Protein 7DBU (pdb70)

Sequence (319 aa):
ADFFRIETEIQRLDNPAGILANGKKCDFTGACDPVVTAFLDLESSPLSPWPGSVAASKWKTIFEATDDQNSPTIGRSVIRDMCGGSASNVNLRVLVNDADSLSSQQDEIGKFSCLFQLDARDVAMDSLSAQWGPSTECTTAEAQQGKIRLFARRRAFEIPSTSSCRADFFRIETEIQRLDNPAGILANGKKCDFTGACDPVVTAFLDLESPLSPWPGSVAASKWKTIFEATDQNSPTIGRSVIRDMCGGSASNVNLRVLVNDADSQDEIGKFSCLFQLDARDVAMDSLSAQWGPSTECTAEAQQGKIRLFARRRAFEIPSTSCR

Solvent-accessible surface area: 15832 Å² total; per-residue (Å²): 68,80,73,4,49,0,23,0,30,0,34,16,1,16,0,30,16,0,15,6,12,84,32,118,84,0,48,169,98,14,40,1,13,0,20,0,21,9,42,3,1,22,145,33,14,132,53,116,42,44,20,57,43,53,22,108,160,18,174,76,33,26,118,16,102,97,87,39,35,2,74,6,41,113,67,28,87,69,18,32,56,59,22,95,18,70,23,0,6,0,2,0,23,0,29,2,52,71,74,100,125,97,41,47,32,0,4,67,1,14,2,74,12,81,9,81,98,220,35,22,22,138,51,54,174,66,16,123,82,7,110,69,53,80,8,95,17,107,35,37,118,26,123,3,20,0,25,0,65,30,47,2,7,70,23,94,59,137,43,22,239,68,80,71,3,46,0,23,0,29,0,42,92,1,25,0,103,45,0,16,10,15,78,36,100,95,0,53,178,103,14,38,0,16,0,27,0,20,7,50,3,0,20,139,31,13,57,51,55,40,43,20,55,42,56,23,109,162,18,159,75,35,24,122,14,109,100,89,40,53,2,115,7,46,112,61,20,82,94,17,33,55,58,22,95,17,76,16,0,4,0,1,0,26,0,44,4,67,108,81,195,64,23,1,4,48,1,16,2,46,13,80,9,53,97,201,33,22,21,151,57,53,171,66,16,153,72,14,111,67,52,85,9,51,6,59,36,35,53,54,126,2,69,0,26,0,64,33,48,2,8,71,21,91,59,136,53,24,238

Foldseek 3Di:
DQKKKKKKWFFKKAQPQCAAQVGAHAVNPSQFWKWKWKDKAQPALPDDPPGPDDSVPTDTQDTGGRDRMDGRGTMDMAMRHGHDTFKIWIWMWIAGPPPRVPDHTRWTWTDIDTDPVVQEAQAPVPKDKDDWDWTDTPGPVPNIIITMIMGMYGDPNVVRD/DAKKKKKKWFFKKAQPQCAAQVGAHAVNPSQFWKWKWKDKAQPALPDDPPGPDDSVPTDTQDTGGRDRMDGRGTMDMAMRHGHDTFKIWIWMWIAGPVGVRTRWTWTDIGTDDPVQEAQAPVPKDKDDWDWTDTPGPPPNIIITMIMGMYGDPNVVHD

Secondary structure (DSSP, 8-state):
--EEEEEEEEEEEE-TT-B-TTSSBGGGTT---EEEEEEEESSSTTSSTT-SS-GGGPEEEEE-SS-SS-EEEEEEEEEEESS--SEEEEEEEEEESTTTTTSPPSEEEEEEEE--GGGEESSTTTPPPPPPEEPEESSSTTTSEEEEEEEEEE--GGG--/--EEEEEEEEEEEE-TT-B-TTSSBGGGTT---EEEEEEEESSSTTSSTT-SS-GGGPEEEEE-SS-SS-EEEEEEEEEEESS--SEEEEEEEEEETT----SEEEEEEEE--GGGEESSTTT--PPPPEEPEESSSTTTSEEEEEEEEEE--GGG--

B-factor: mean 19.5, std 10.66, range [8.05, 208.72]

Organism: Ramazzottius varieornatus (NCBI:txid947166)

Nearest PDB structures (foldseek):
  7dbu-assembly1_A  TM=1.006E+00  e=3.408E-34  Ramazzottius varieornatus
  7dbu-assembly2_B  TM=9.993E-01  e=8.608E-33  Ramazzottius varieornatus
  7dbt-assembly2_B  TM=9.899E-01  e=1.464E-28  Ramazzottius varieornatus
  7df2-assembly1_A  TM=9.051E-01  e=5.340E-14  Ramazzottius varieornatus
  5mwf-assembly6_F  TM=6.283E-01  e=4.023E-06  Homo sapiens

Radius of gyration: 22.24 Å; Cα contacts (8 Å, |Δi|>4): 848; chains: 2; bounding box: 49×74×45 Å

Structure (mmCIF, N/CA/C/O backbone):
data_7DBU
#
_entry.id   7DBU
#
_cell.length_a   41.293
_cell.length_b   48.537
_cell.length_c   49.034
_cell.angle_alpha   73.25
_cell.angle_beta   68.61
_cell.angle_gamma   89.95
#
_symmetry.space_group_name_H-M   'P 1'
#
loop_
_entity.id
_entity.type
_entity.pdbx_description
1 polymer AMNP/g12777
2 non-polymer 'ZINC ION'
3 water water
#
loop_
_atom_site.group_PDB
_atom_site.id
_atom_site.type_symbol
_atom_site.label_atom_id
_atom_site.label_alt_id
_atom_site.label_comp_id
_atom_site.label_asym_id
_atom_site.label_entity_id
_atom_site.label_seq_id
_atom_site.pdbx_PDB_ins_code
_atom_site.Cartn_x
_atom_site.Cartn_y
_atom_site.Cartn_z
_atom_site.occupancy
_atom_site.B_iso_or_equiv
_atom_site.auth_seq_id
_atom_site.auth_comp_id
_atom_site.auth_asym_id
_atom_site.auth_atom_id
_atom_site.pdbx_PDB_model_num
ATOM 1 N N . ALA A 1 8 ? 8.441 21.924 7.451 1.00 28.56 66 ALA A N 1
ATOM 2 C CA . ALA A 1 8 ? 9.160 21.122 8.447 1.00 26.18 66 ALA A CA 1
ATOM 3 C C . ALA A 1 8 ? 8.306 20.975 9.703 1.00 22.35 66 ALA A C 1
ATOM 4 O O . ALA A 1 8 ? 7.766 22.022 10.190 1.00 26.13 66 ALA A O 1
ATOM 6 N N . ASP A 1 9 ? 8.281 19.768 10.284 1.00 17.85 67 ASP A N 1
ATOM 7 C CA . ASP A 1 9 ? 7.490 19.520 11.521 1.00 16.70 67 ASP A CA 1
ATOM 8 C C . ASP A 1 9 ? 8.374 19.466 12.751 1.00 14.26 67 ASP A C 1
ATOM 9 O O . ASP A 1 9 ? 7.794 19.393 13.864 1.00 19.74 67 ASP A O 1
ATOM 14 N N . PHE A 1 10 ? 9.704 19.403 12.577 1.00 11.81 68 PHE A N 1
ATOM 15 C CA . PHE A 1 10 ? 10.637 19.379 13.727 1.00 13.59 68 PHE A CA 1
ATOM 16 C C . PHE A 1 10 ? 11.775 20.327 13.382 1.00 14.98 68 PHE A C 1
ATOM 17 O O . PHE A 1 10 ? 12.527 20.127 12.376 1.00 17.16 68 PHE A O 1
ATOM 25 N N . PHE A 1 11 ? 11.801 21.441 14.109 1.00 13.39 69 PHE A N 1
ATOM 26 C CA . PHE A 1 11 ? 12.846 22.458 13.852 1.00 12.25 69 PHE A CA 1
ATOM 27 C C . PHE A 1 11 ? 13.163 23.273 15.112 1.00 12.99 69 PHE A C 1
ATOM 28 O O . PHE A 1 11 ? 12.311 23.392 16.075 1.00 13.64 69 PHE A O 1
ATOM 36 N N . ARG A 1 12 ? 14.382 23.815 15.116 1.00 12.18 70 ARG A N 1
ATOM 37 C CA . ARG A 1 12 ? 14.908 24.629 16.233 1.00 12.35 70 ARG A CA 1
ATOM 38 C C . ARG A 1 12 ? 14.891 26.091 15.772 1.00 12.15 70 ARG A C 1
ATOM 39 O O . ARG A 1 12 ? 15.258 26.414 14.600 1.00 10.08 70 ARG A O 1
ATOM 47 N N . ILE A 1 13 ? 14.425 26.943 16.697 1.00 10.47 71 ILE A N 1
ATOM 48 C CA . ILE A 1 13 ? 14.422 28.418 16.523 1.00 10.42 71 ILE A CA 1
ATOM 49 C C . ILE A 1 13 ? 15.519 28.958 17.412 1.00 8.89 71 ILE A C 1
ATOM 50 O O . ILE A 1 13 ? 15.389 28.844 18.692 1.00 9.50 71 ILE A O 1
ATOM 55 N N . GLU A 1 14 ? 16.502 29.600 16.802 1.00 9.60 72 GLU A N 1
ATOM 56 C CA . GLU A 1 14 ? 17.561 30.243 17.629 1.00 11.02 72 GLU A CA 1
ATOM 57 C C . GLU A 1 14 ? 17.462 31.754 17.418 1.00 9.68 72 GLU A C 1
ATOM 58 O O . GLU A 1 14 ? 17.490 32.254 16.285 1.00 11.27 72 GLU A O 1
ATOM 64 N N . THR A 1 15 ? 17.244 32.479 18.520 1.00 12.31 73 THR A N 1
ATOM 65 C CA . THR A 1 15 ? 17.256 33.961 18.472 1.00 12.06 73 THR A CA 1
ATOM 66 C C . THR A 1 15 ? 18.439 34.432 19.315 1.00 12.88 73 THR A C 1
ATOM 67 O O . THR A 1 15 ? 18.885 33.689 20.199 1.00 13.61 73 THR A O 1
ATOM 71 N N . GLU A 1 16 ? 18.922 35.623 19.001 1.00 14.39 74 GLU A N 1
ATOM 72 C CA . GLU A 1 16 ? 20.063 36.227 19.725 1.00 13.09 74 GLU A CA 1
ATOM 73 C C . GLU A 1 16 ? 19.713 37.663 20.058 1.00 12.12 74 GLU A C 1
ATOM 74 O O . GLU A 1 16 ? 19.324 38.370 19.108 1.00 11.64 74 GLU A O 1
ATOM 80 N N . ILE A 1 17 ? 19.793 38.013 21.355 1.00 11.98 75 ILE A N 1
ATOM 81 C CA . ILE A 1 17 ? 19.765 39.419 21.802 1.00 11.18 75 ILE A CA 1
ATOM 82 C C . ILE A 1 17 ? 21.173 39.972 21.576 1.00 11.65 75 ILE A C 1
ATOM 83 O O . ILE A 1 17 ? 22.094 39.487 22.227 1.00 12.56 75 ILE A O 1
ATOM 88 N N . GLN A 1 18 ? 21.331 40.855 20.592 1.00 11.11 76 GLN A N 1
ATOM 89 C CA . GLN A 1 18 ? 22.662 41.295 20.148 1.00 10.87 76 GLN A CA 1
ATOM 90 C C . GLN A 1 18 ? 23.147 42.431 21.065 1.00 11.77 76 GLN A C 1
ATOM 91 O O . GLN A 1 18 ? 24.229 42.263 21.604 1.00 15.23 76 GLN A O 1
ATOM 97 N N . ARG A 1 19 ? 22.341 43.467 21.250 1.00 12.60 77 ARG A N 1
ATOM 98 C CA . ARG A 1 19 ? 22.760 44.662 22.034 1.00 11.26 77 ARG A CA 1
ATOM 99 C C . ARG A 1 19 ? 21.583 45.550 22.366 1.00 10.95 77 ARG A C 1
ATOM 100 O O . ARG A 1 19 ? 20.563 45.583 21.661 1.00 10.36 77 ARG A O 1
ATOM 108 N N . LEU A 1 20 ? 21.775 46.283 23.440 1.00 11.84 78 LEU A N 1
ATOM 109 C CA . LEU A 1 20 ? 20.932 47.398 23.898 1.00 9.82 78 LEU A CA 1
ATOM 110 C C . LEU A 1 20 ? 21.668 48.748 23.689 1.00 10.96 78 LEU A C 1
ATOM 111 O O . LEU A 1 20 ? 22.906 48.761 23.838 1.00 12.38 78 LEU A O 1
ATOM 116 N N . ASP A 1 21 ? 20.972 49.757 23.166 1.00 12.30 79 ASP A N 1
ATOM 117 C CA . ASP A 1 21 ? 21.565 51.109 22.914 1.00 11.82 79 ASP A CA 1
ATOM 118 C C . ASP A 1 21 ? 20.636 52.104 23.579 1.00 10.88 79 ASP A C 1
ATOM 119 O O . ASP A 1 21 ? 19.494 52.238 23.149 1.00 15.52 79 ASP A O 1
ATOM 124 N N . ASN A 1 22 ? 21.160 52.743 24.636 1.00 13.55 80 ASN A N 1
ATOM 125 C CA . ASN A 1 22 ? 20.411 53.635 25.546 1.00 10.80 80 ASN A CA 1
ATOM 126 C C . ASN A 1 22 ? 21.340 54.798 25.824 1.00 11.66 80 ASN A C 1
ATOM 127 O O . ASN A 1 22 ? 21.750 55.001 26.981 1.00 13.50 80 ASN A O 1
ATOM 132 N N . PRO A 1 23 ? 21.723 55.565 24.797 1.00 11.05 81 PRO A N 1
ATOM 133 C CA . PRO A 1 23 ? 22.741 56.616 24.985 1.00 12.59 81 PRO A CA 1
ATOM 134 C C . PRO A 1 23 ? 22.403 57.663 26.046 1.00 12.41 81 PRO A C 1
ATOM 135 O O . PRO A 1 23 ? 23.338 58.193 26.689 1.00 17.53 81 PRO A O 1
ATOM 139 N N . ALA A 1 24 ? 21.123 57.961 26.220 1.00 13.14 82 ALA A N 1
ATOM 140 C CA . ALA A 1 24 ? 20.691 58.938 27.236 1.00 14.08 82 ALA A CA 1
ATOM 141 C C . ALA A 1 24 ? 20.706 58.321 28.639 1.00 13.87 82 ALA A C 1
ATOM 142 O O . ALA A 1 24 ? 20.473 59.085 29.580 1.00 20.96 82 ALA A O 1
ATOM 144 N N . GLY A 1 25 ? 20.822 56.989 28.794 1.00 12.69 83 GLY A N 1
ATOM 145 C CA . GLY A 1 25 ? 20.736 56.367 30.136 1.00 12.38 83 GLY A CA 1
ATOM 146 C C . GLY A 1 25 ? 19.361 56.575 30.776 1.00 11.75 83 GLY A C 1
ATOM 147 O O . GLY A 1 25 ? 19.309 56.844 31.999 1.00 18.67 83 GLY A O 1
ATOM 148 N N . ILE A 1 26 ? 18.262 56.292 30.046 1.00 12.44 84 ILE A N 1
ATOM 149 C CA . ILE A 1 26 ? 16.882 56.662 30.507 1.00 12.38 84 ILE A CA 1
ATOM 150 C C . ILE A 1 26 ? 16.020 55.415 30.621 1.00 11.83 84 ILE A C 1
ATOM 151 O O . ILE A 1 26 ? 16.488 54.328 30.146 1.00 14.16 84 ILE A O 1
ATOM 156 N N . LEU A 1 27 ? 14.936 55.578 31.368 1.00 11.74 85 LEU A N 1
ATOM 157 C CA . LEU A 1 27 ? 13.931 54.504 31.526 1.00 9.70 85 LEU A CA 1
ATOM 158 C C . LEU A 1 27 ? 12.828 54.764 30.497 1.00 9.89 85 LEU A C 1
ATOM 159 O O . LEU A 1 27 ? 12.773 55.811 29.806 1.00 10.02 85 LEU A O 1
ATOM 164 N N . ALA A 1 28 ? 11.888 53.833 30.449 1.00 13.46 86 ALA A N 1
ATOM 165 C CA . ALA A 1 28 ? 10.749 53.926 29.531 1.00 13.25 86 ALA A CA 1
ATOM 166 C C . ALA A 1 28 ? 9.923 55.190 29.816 1.00 11.74 86 ALA A C 1
ATOM 167 O O . ALA A 1 28 ? 9.314 55.687 28.863 1.00 16.17 86 ALA A O 1
ATOM 169 N N . ASN A 1 29 ? 9.838 55.663 31.053 1.00 13.49 87 ASN A N 1
ATOM 170 C CA . ASN A 1 29 ? 9.100 56.920 31.350 1.00 15.97 87 ASN A CA 1
ATOM 171 C C . ASN A 1 29 ? 9.924 58.163 30.931 1.00 18.01 87 ASN A C 1
ATOM 172 O O . ASN A 1 29 ? 9.425 59.309 31.105 1.00 22.82 87 ASN A O 1
ATOM 177 N N . GLY A 1 30 ? 11.127 57.985 30.395 1.00 14.95 88 GLY A N 1
ATOM 178 C CA . GLY A 1 30 ?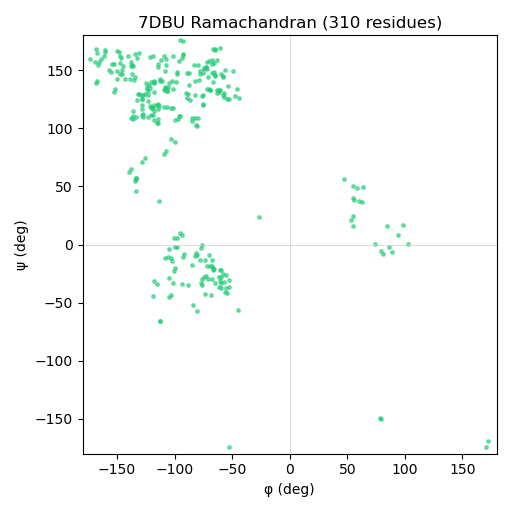 11.946 59.109 29.902 1.00 15.34 88 GLY A CA 1
ATOM 179 C C . GLY A 1 30 ? 12.856 59.723 30.958 1.00 17.05 88 GLY A C 1
ATOM 180 O O . GLY A 1 30 ? 13.641 60.603 30.585 1.00 17.94 88 GLY A O 1
ATOM 181 N N . LYS A 1 31 ? 12.757 59.308 32.223 1.00 17.27 89 LYS A N 1
ATOM 182 C CA . LYS A 1 31 ? 13.664 59.774 33.299 1.00 19.32 89 LYS A CA 1
ATOM 183 C C . LYS A 1 31 ? 14.956 58.954 33.278 1.00 17.59 89 LYS A C 1
ATOM 184 O O . LYS A 1 31 ? 14.979 57.782 32.788 1.00 18.00 89 LYS A O 1
ATOM 190 N N . LYS A 1 32 ? 16.016 59.584 33.783 1.00 14.46 90 LYS A N 1
ATOM 191 C CA . LYS A 1 32 ? 17.360 58.980 33.912 1.00 15.07 90 LYS A CA 1
ATOM 192 C C . LYS A 1 32 ? 17.251 57.769 34.824 1.00 15.05 90 LYS A C 1
ATOM 193 O O . LYS A 1 32 ? 16.677 57.934 35.934 1.00 23.95 90 LYS A O 1
ATOM 199 N N . CYS A 1 33 ? 17.839 56.634 34.425 1.00 16.83 91 CYS A N 1
ATOM 200 C CA . CYS A 1 33 ? 18.100 55.528 35.364 1.00 17.17 91 CYS A CA 1
ATOM 201 C C . CYS A 1 33 ? 18.684 56.056 36.689 1.00 18.43 91 CYS A C 1
ATOM 202 O O . CYS A 1 33 ? 19.707 56.748 36.615 1.00 18.67 91 CYS A O 1
ATOM 205 N N . ASP A 1 34 ? 18.068 55.708 37.820 1.00 18.92 92 ASP A N 1
ATOM 206 C CA . ASP A 1 34 ? 18.584 56.049 39.181 1.00 18.39 92 ASP A CA 1
ATOM 207 C C . ASP A 1 34 ? 18.796 57.573 39.299 1.00 16.43 92 ASP A C 1
ATOM 208 O O . ASP A 1 34 ? 19.546 57.989 40.270 1.00 25.83 92 ASP A O 1
ATOM 213 N N . PHE A 1 35 ? 18.223 58.386 38.398 1.00 18.50 93 PHE A N 1
ATOM 214 C CA . PHE A 1 35 ? 18.457 59.858 38.293 1.00 20.63 93 PHE A CA 1
ATOM 215 C C . PHE A 1 35 ? 19.945 60.214 38.144 1.00 20.28 93 PHE A C 1
ATOM 216 O O . PHE A 1 35 ? 20.272 61.383 38.350 1.00 23.47 93 PHE A O 1
ATOM 224 N N . THR A 1 36 ? 20.755 59.279 37.633 1.00 20.17 94 THR A N 1
ATOM 225 C CA . THR A 1 36 ? 22.189 59.467 37.285 1.00 21.81 94 THR A CA 1
ATOM 226 C C . THR A 1 36 ? 22.415 59.320 35.791 1.00 15.47 94 THR A C 1
ATOM 227 O O . THR A 1 36 ? 23.307 59.970 35.239 1.00 21.62 94 THR A O 1
ATOM 231 N N . GLY A 1 37 ? 21.643 58.428 35.158 1.00 15.75 95 GLY A N 1
ATOM 232 C CA . GLY A 1 37 ? 21.903 58.091 33.756 1.00 16.81 95 GLY A CA 1
ATOM 233 C C . GLY A 1 37 ? 22.971 57.012 33.673 1.00 17.09 95 GLY A C 1
ATOM 234 O O . GLY A 1 37 ? 23.537 56.859 32.571 1.00 20.60 95 GLY A O 1
ATOM 235 N N . ALA A 1 38 ? 23.242 56.329 34.787 1.00 17.53 96 ALA A N 1
ATOM 236 C CA . ALA A 1 38 ? 24.224 55.237 34.911 1.00 19.63 96 ALA A CA 1
ATOM 237 C C . ALA A 1 38 ? 23.406 53.951 35.090 1.00 19.27 96 ALA A C 1
ATOM 238 O O . ALA A 1 38 ? 23.220 53.509 36.214 1.00 23.61 96 ALA A O 1
ATOM 240 N N . CYS A 1 39 ? 22.865 53.439 33.981 1.00 16.17 97 CYS A N 1
ATOM 241 C CA . CYS A 1 39 ? 21.859 52.337 34.020 1.00 12.56 97 CYS A CA 1
ATOM 242 C C . CYS A 1 39 ? 22.515 50.992 34.396 1.00 12.29 97 CYS A C 1
ATOM 243 O O . CYS A 1 39 ? 23.721 50.800 34.059 1.00 15.52 97 CYS A O 1
ATOM 246 N N . ASP A 1 40 ? 21.744 50.074 35.005 1.00 10.92 98 ASP A N 1
ATOM 247 C CA . ASP A 1 40 ? 22.242 48.758 35.488 1.00 10.56 98 ASP A CA 1
ATOM 248 C C . ASP A 1 40 ? 21.328 47.677 34.938 1.00 9.98 98 ASP A C 1
ATOM 249 O O . ASP A 1 40 ? 20.529 47.076 35.640 1.00 12.55 98 ASP A O 1
ATOM 254 N N . PRO A 1 41 ? 21.385 47.411 33.622 1.00 14.55 99 PRO A N 1
ATOM 255 C CA . PRO A 1 41 ? 20.360 46.594 32.970 1.00 11.76 99 PRO A CA 1
ATOM 256 C C . PRO A 1 41 ? 20.372 45.107 33.336 1.00 12.40 99 PRO A C 1
ATOM 257 O O . PRO A 1 41 ? 21.395 44.492 33.414 1.00 16.50 99 PRO A O 1
ATOM 261 N N . VAL A 1 42 ? 19.162 44.638 33.613 1.00 10.84 100 VAL A N 1
ATOM 262 C CA . VAL A 1 42 ? 18.788 43.233 33.863 1.00 10.81 100 VAL A CA 1
ATOM 263 C C . VAL A 1 42 ? 17.810 42.842 32.763 1.00 12.83 100 VAL A C 1
ATOM 264 O O . VAL A 1 42 ? 16.768 43.481 32.595 1.00 15.69 100 VAL A O 1
ATOM 268 N N . VAL A 1 43 ? 18.189 41.823 32.000 1.00 12.50 101 VAL A N 1
ATOM 269 C CA . VAL A 1 43 ? 17.454 41.459 30.763 1.00 11.50 101 VAL A CA 1
ATOM 270 C C . VAL A 1 43 ? 16.843 40.068 30.990 1.00 11.31 101 VAL A C 1
ATOM 271 O O . VAL A 1 43 ? 17.564 39.130 31.260 1.00 13.14 101 VAL A O 1
ATOM 275 N N . THR A 1 44 ? 15.546 40.023 30.979 1.00 11.74 102 THR A N 1
ATOM 276 C CA . THR A 1 44 ? 14.796 38.737 31.002 1.00 12.01 102 THR A CA 1
ATOM 277 C C . THR A 1 44 ? 14.157 38.541 29.628 1.00 11.39 102 THR A C 1
ATOM 278 O O . THR A 1 44 ? 13.897 39.500 28.918 1.00 11.44 102 THR A O 1
ATOM 282 N N . ALA A 1 45 ? 13.738 37.305 29.295 1.00 11.73 103 ALA A N 1
ATOM 283 C CA . ALA A 1 45 ? 13.263 37.144 27.919 1.00 11.38 103 ALA A CA 1
ATOM 284 C C . ALA A 1 45 ? 12.502 35.812 27.800 1.00 10.89 103 ALA A C 1
ATOM 285 O O . ALA A 1 45 ? 12.744 34.920 28.604 1.00 15.67 103 ALA A O 1
ATOM 287 N N . PHE A 1 46 ? 11.643 35.758 26.796 1.00 11.45 104 PHE A N 1
ATOM 288 C CA . PHE A 1 46 ? 10.779 34.586 26.568 1.00 11.18 104 PHE A CA 1
ATOM 289 C C . PHE A 1 46 ? 10.486 34.504 25.072 1.00 14.28 104 PHE A C 1
ATOM 290 O O . PHE A 1 46 ? 10.070 35.481 24.451 1.00 18.43 104 PHE A O 1
ATOM 298 N N . LEU A 1 47 ? 10.611 33.299 24.506 1.00 11.72 105 LEU A N 1
ATOM 299 C CA . LEU A 1 47 ? 10.401 33.150 23.078 1.00 12.33 105 LEU A CA 1
ATOM 300 C C . LEU A 1 47 ? 8.981 32.608 22.901 1.00 10.46 105 LEU A C 1
ATOM 301 O O . LEU A 1 47 ? 8.704 31.459 23.365 1.00 11.70 105 LEU A O 1
ATOM 306 N N . ASP A 1 48 ? 8.096 33.478 22.432 1.00 10.70 106 ASP A N 1
ATOM 307 C CA . ASP A 1 48 ? 6.636 33.277 22.480 1.00 11.83 106 ASP A CA 1
ATOM 308 C C . ASP A 1 48 ? 6.209 32.677 21.149 1.00 8.05 106 ASP A C 1
ATOM 309 O O . ASP A 1 48 ? 6.155 33.393 20.224 1.00 10.76 106 ASP A O 1
ATOM 314 N N . LEU A 1 49 ? 5.810 31.423 21.190 1.00 10.61 107 LEU A N 1
ATOM 315 C CA . LEU A 1 49 ? 5.254 30.664 20.028 1.00 11.02 107 LEU A CA 1
ATOM 316 C C . LEU A 1 49 ? 3.712 30.605 20.095 1.00 11.48 107 LEU A C 1
ATOM 317 O O . LEU A 1 49 ? 3.038 30.477 19.013 1.00 13.13 107 LEU A O 1
ATOM 322 N N . GLU A 1 50 ? 3.130 30.767 21.280 1.00 11.22 108 GLU A N 1
ATOM 323 C CA . GLU A 1 50 ? 1.658 30.630 21.458 1.00 11.38 108 GLU A CA 1
ATOM 324 C C . GLU A 1 50 ? 0.903 31.923 21.226 1.00 11.65 108 GLU A C 1
ATOM 325 O O . GLU A 1 50 ? -0.169 31.839 20.671 1.00 15.23 108 GLU A O 1
ATOM 331 N N . SER A 1 51 ? 1.445 33.104 21.574 1.00 12.58 109 SER A N 1
ATOM 332 C CA A SER A 1 51 ? 0.685 34.368 21.417 0.50 12.45 109 SER A CA 1
ATOM 333 C CA B SER A 1 51 ? 0.691 34.375 21.438 0.50 12.65 109 SER A CA 1
ATOM 334 C C . SER A 1 51 ? 1.533 35.466 20.782 1.00 13.33 109 SER A C 1
ATOM 335 O O . SER A 1 51 ? 1.477 36.641 21.213 1.00 15.21 109 SER A O 1
ATOM 340 N N . PRO A 1 52 ? 2.296 35.166 19.694 1.00 14.02 110 PRO A N 1
ATOM 341 C CA . PRO A 1 52 ? 3.303 36.136 19.232 1.00 13.94 110 PRO A CA 1
ATOM 342 C C . PRO A 1 52 ? 2.684 37.430 18.697 1.00 14.92 110 PRO A C 1
ATOM 343 O O . PRO A 1 52 ? 3.369 38.456 18.708 1.00 16.06 110 PRO A O 1
ATOM 347 N N . LEU A 1 53 ? 1.408 37.394 18.297 1.00 15.73 111 LEU A N 1
ATOM 348 C CA . LEU A 1 53 ? 0.737 38.586 17.710 1.00 17.79 111 LEU A CA 1
ATOM 349 C C . LEU A 1 53 ? -0.109 39.335 18.757 1.00 14.18 111 LEU A C 1
ATOM 350 O O . LEU A 1 53 ? -0.731 40.317 18.397 1.00 19.44 111 LEU A O 1
ATOM 355 N N . SER A 1 54 ? -0.057 38.942 20.011 1.00 12.57 112 SER A N 1
ATOM 356 C CA . SER A 1 54 ? -0.855 39.555 21.104 1.00 12.72 112 SER A CA 1
ATOM 357 C C . SER A 1 54 ? -0.055 40.648 21.775 1.00 14.74 112 SER A C 1
ATOM 358 O O . SER A 1 54 ? 1.188 40.688 21.706 1.00 13.43 112 SER A O 1
ATOM 361 N N . PRO A 1 55 ? -0.742 41.520 22.531 1.00 13.69 113 PRO A N 1
ATOM 362 C CA . PRO A 1 55 ? -0.002 42.530 23.293 1.00 19.75 113 PRO A CA 1
ATOM 363 C C . PRO A 1 55 ? 1.047 41.955 24.248 1.00 20.82 113 PRO A C 1
ATOM 364 O O . PRO A 1 55 ? 0.849 40.902 24.829 1.00 27.03 113 PRO A O 1
ATOM 368 N N . TRP A 1 56 ? 2.114 42.759 24.465 1.00 29.51 114 TRP A N 1
ATOM 369 C CA . TRP A 1 56 ? 3.164 42.421 25.452 1.00 25.86 114 TRP A CA 1
ATOM 370 C C . TRP A 1 56 ? 2.396 42.172 26.759 1.00 23.95 114 TRP A C 1
ATOM 371 O O . TRP A 1 56 ? 1.438 42.901 27.083 1.00 30.59 114 TRP A O 1
ATOM 382 N N . PRO A 1 57 ? 2.700 41.119 27.557 1.00 22.15 115 PRO A N 1
ATOM 383 C CA . PRO A 1 57 ? 3.854 40.243 27.367 1.00 20.10 115 PRO A CA 1
ATOM 384 C C . PRO A 1 57 ? 3.629 38.917 26.588 1.00 18.41 115 PRO A C 1
ATOM 385 O O . PRO A 1 57 ? 4.497 38.071 26.669 1.00 19.84 115 PRO A O 1
ATOM 389 N N . GLY A 1 58 ? 2.452 38.743 25.972 1.00 18.67 116 GLY A N 1
ATOM 390 C CA . GLY A 1 58 ? 2.010 37.486 25.303 1.00 20.15 116 GLY A CA 1
ATOM 391 C C . GLY A 1 58 ? 1.511 36.423 26.282 1.00 23.45 116 GLY A C 1
ATOM 392 O O . GLY A 1 58 ? 0.993 36.808 27.326 1.00 26.50 116 GLY A O 1
ATOM 393 N N . SER A 1 59 ? 1.676 35.128 25.936 1.00 25.60 117 SER A N 1
ATOM 394 C CA . SER A 1 59 ? 1.051 33.917 26.567 1.00 27.77 117 SER A CA 1
ATOM 395 C C . SER A 1 59 ? 1.445 33.817 28.060 1.00 24.05 117 SER A C 1
ATOM 396 O O . SER A 1 59 ? 0.624 33.411 28.903 1.00 35.09 117 SER A O 1
ATOM 399 N N . VAL A 1 60 ? 2.686 34.169 28.382 1.00 16.97 118 VAL A N 1
ATOM 400 C CA . VAL A 1 60 ? 3.368 33.774 29.636 1.00 12.72 118 VAL A CA 1
ATOM 401 C C . VAL A 1 60 ? 3.916 35.053 30.297 1.00 12.72 118 VAL A C 1
ATOM 402 O O . VAL A 1 60 ? 4.733 35.755 29.645 1.00 13.97 118 VAL A O 1
ATOM 406 N N . ALA A 1 61 ? 3.556 35.294 31.559 1.00 15.33 119 ALA A N 1
ATOM 407 C CA . ALA A 1 61 ? 3.908 36.559 32.267 1.00 17.64 119 ALA A CA 1
ATOM 408 C C . ALA A 1 61 ? 5.431 36.672 32.450 1.00 16.72 119 ALA A C 1
ATOM 409 O O . ALA A 1 61 ? 6.100 35.643 32.713 1.00 15.82 119 ALA A O 1
ATOM 411 N N . ALA A 1 62 ? 5.945 37.913 32.387 1.00 16.65 120 ALA A N 1
ATOM 412 C CA . ALA A 1 62 ? 7.385 38.220 32.504 1.00 15.61 120 ALA A CA 1
ATOM 413 C C . ALA A 1 62 ? 7.954 37.710 33.846 1.00 14.07 120 ALA A C 1
ATOM 414 O O . ALA A 1 62 ? 9.163 37.423 33.911 1.00 16.28 120 ALA A O 1
ATOM 416 N N . SER A 1 63 ? 7.121 37.565 34.887 1.00 15.98 121 SER A N 1
ATOM 417 C CA . SER A 1 63 ? 7.575 37.048 36.205 1.00 21.56 121 SER A CA 1
ATOM 418 C C . SER A 1 63 ? 8.162 35.637 36.044 1.00 20.75 121 SER A C 1
ATOM 419 O O . SER A 1 63 ? 8.944 35.241 36.917 1.00 21.55 121 SER A O 1
ATOM 422 N N . LYS A 1 64 ? 7.816 34.902 34.972 1.00 18.61 122 LYS A N 1
ATOM 423 C CA . LYS A 1 64 ? 8.246 33.502 34.788 1.00 19.04 122 LYS A CA 1
ATOM 424 C C . LYS A 1 64 ? 9.451 33.407 33.838 1.00 17.87 122 LYS A C 1
ATOM 425 O O . LYS A 1 64 ? 9.925 32.301 33.610 1.00 20.11 122 LYS A O 1
ATOM 431 N N . TRP A 1 65 ? 9.908 34.529 33.286 1.00 16.01 123 TRP A N 1
ATOM 432 C CA . TRP A 1 65 ? 11.063 34.599 32.359 1.00 16.98 123 TRP A CA 1
ATOM 433 C C . TRP A 1 65 ? 12.402 34.460 33.102 1.00 20.34 123 TRP A C 1
ATOM 434 O O . TRP A 1 65 ? 12.565 34.941 34.276 1.00 22.62 123 TRP A O 1
ATOM 445 N N . LYS A 1 66 ? 13.355 33.857 32.394 1.00 17.44 124 LYS A N 1
ATOM 446 C CA . LYS A 1 66 ? 14.714 33.634 32.893 1.00 18.28 124 LYS A CA 1
ATOM 447 C C . LYS A 1 66 ? 15.567 34.865 32.577 1.00 16.19 124 LYS A C 1
ATOM 448 O O . LYS A 1 66 ? 15.328 35.600 31.593 1.00 16.77 124 LYS A O 1
ATOM 454 N N . THR A 1 67 ? 16.496 35.108 33.468 1.00 15.32 125 THR A N 1
ATOM 455 C CA . THR A 1 67 ? 17.482 36.217 33.323 1.00 16.58 125 THR A CA 1
ATOM 456 C C . THR A 1 67 ? 18.525 35.753 32.296 1.00 16.03 125 THR A C 1
ATOM 457 O O . THR A 1 67 ? 18.992 34.608 32.413 1.00 20.35 125 THR A O 1
ATOM 461 N N . ILE A 1 68 ? 18.763 36.577 31.275 1.00 14.72 126 ILE A N 1
ATOM 462 C CA . ILE A 1 68 ? 19.653 36.304 30.123 1.00 16.30 126 ILE A CA 1
ATOM 463 C C . ILE A 1 68 ? 20.945 37.091 30.283 1.00 16.73 126 ILE A C 1
ATOM 464 O O . ILE A 1 68 ? 21.985 36.581 29.806 1.00 18.70 126 ILE A O 1
ATOM 469 N N . PHE A 1 69 ? 20.907 38.267 30.970 1.00 14.55 127 PHE A N 1
ATOM 470 C CA . PHE A 1 69 ? 22.076 39.191 31.000 1.00 13.05 127 PHE A CA 1
ATOM 471 C C . PHE A 1 69 ? 21.860 40.239 32.071 1.00 12.89 127 PHE A C 1
ATOM 472 O O . PHE A 1 69 ? 20.720 40.664 32.217 1.00 13.23 127 PHE A O 1
ATOM 480 N N . GLU A 1 70 ? 22.936 40.582 32.786 1.00 13.32 128 GLU A N 1
ATOM 481 C CA . GLU A 1 70 ? 23.016 41.661 33.798 1.00 16.57 128 GLU A CA 1
ATOM 482 C C . GLU A 1 70 ? 24.303 42.443 33.538 1.00 14.79 128 GLU A C 1
ATOM 483 O O . GLU A 1 70 ? 25.300 41.818 33.218 1.00 16.88 128 GLU A O 1
ATOM 489 N N . ALA A 1 71 ? 24.287 43.750 33.737 1.00 14.61 129 ALA A N 1
ATOM 490 C CA . ALA A 1 71 ? 25.519 44.559 33.806 1.00 17.16 129 ALA A CA 1
ATOM 491 C C . ALA A 1 71 ? 25.242 45.675 34.784 1.00 15.50 129 ALA A C 1
ATOM 492 O O . ALA A 1 71 ? 24.060 46.084 34.936 1.00 15.52 129 ALA A O 1
ATOM 494 N N . THR A 1 72 ? 26.334 46.183 35.332 1.00 18.16 130 THR A N 1
ATOM 495 C CA . THR A 1 72 ? 26.347 47.377 36.178 1.00 17.26 130 THR A CA 1
ATOM 496 C C . THR A 1 72 ? 26.997 48.516 35.390 1.00 16.03 130 THR A C 1
ATOM 497 O O . THR A 1 72 ? 28.065 48.307 34.853 1.00 16.03 130 THR A O 1
ATOM 501 N N . ASP A 1 73 ? 26.388 49.697 35.400 1.00 15.81 131 ASP A N 1
ATOM 502 C CA A ASP A 1 73 ? 26.958 50.928 34.793 0.50 18.65 131 ASP A CA 1
ATOM 503 C CA B ASP A 1 73 ? 26.950 50.932 34.795 0.50 17.53 131 ASP A CA 1
ATOM 504 C C . ASP A 1 73 ? 27.294 50.687 33.324 1.00 17.18 131 ASP A C 1
ATOM 505 O O . ASP A 1 73 ? 28.456 50.990 32.927 1.00 19.28 131 ASP A O 1
ATOM 514 N N . GLN A 1 74 ? 26.341 50.137 32.578 1.00 13.98 132 GLN A N 1
ATOM 515 C CA . GLN A 1 74 ? 26.458 49.951 31.113 1.00 14.97 132 GLN A CA 1
ATOM 516 C C . GLN A 1 74 ? 25.137 50.367 30.466 1.00 13.40 132 GLN A C 1
ATOM 517 O O . GLN A 1 74 ? 24.117 49.652 30.671 1.00 14.17 132 GLN A O 1
ATOM 523 N N . ASN A 1 75 ? 25.114 51.505 29.779 1.00 14.66 133 ASN A N 1
ATOM 524 C CA . ASN A 1 75 ? 23.889 52.027 29.114 1.00 14.01 133 ASN A CA 1
ATOM 525 C C . ASN A 1 75 ? 23.603 51.238 27.818 1.00 16.19 133 ASN A C 1
ATOM 526 O O . ASN A 1 75 ? 22.401 51.097 27.504 1.00 19.07 133 ASN A O 1
ATOM 531 N N . SER A 1 76 ? 24.662 50.810 27.113 1.00 17.01 134 SER A N 1
ATOM 532 C CA . SER A 1 76 ? 24.607 50.362 25.703 1.00 15.34 134 SER A CA 1
ATOM 533 C C . SER A 1 76 ? 25.408 49.078 25.600 1.00 15.47 134 SER A C 1
ATOM 534 O O . SER A 1 76 ? 26.324 48.955 24.782 1.00 18.76 134 SER A O 1
ATOM 537 N N . PRO A 1 77 ? 25.081 48.070 26.426 1.00 13.75 135 PRO A N 1
ATOM 538 C CA . PRO A 1 77 ? 25.834 46.824 26.411 1.00 15.10 135 PRO A CA 1
ATOM 539 C C . PRO A 1 77 ? 25.694 46.011 25.128 1.00 13.50 135 PRO A C 1
ATOM 540 O O . PRO A 1 77 ? 24.570 45.854 24.624 1.00 13.47 135 PRO A O 1
ATOM 544 N N . THR A 1 78 ? 26.817 45.434 24.681 1.00 13.69 136 THR A N 1
ATOM 545 C CA . THR A 1 78 ? 26.800 44.212 23.827 1.00 15.47 136 THR A CA 1
ATOM 546 C C . THR A 1 78 ? 26.316 43.058 24.724 1.00 15.02 136 THR A C 1
ATOM 547 O O . THR A 1 78 ? 26.785 42.940 25.886 1.00 17.65 136 THR A O 1
ATOM 551 N N . ILE A 1 79 ? 25.371 42.268 24.210 1.00 13.32 137 ILE A N 1
ATOM 552 C CA . ILE A 1 79 ? 24.688 41.157 24.941 1.00 14.85 137 ILE A CA 1
ATOM 553 C C . ILE A 1 79 ? 25.109 39.822 24.302 1.00 12.22 137 ILE A C 1
ATOM 554 O O . ILE A 1 79 ? 25.867 39.062 24.948 1.00 13.72 137 ILE A O 1
ATOM 559 N N . GLY A 1 80 ? 24.742 39.566 23.050 1.00 12.26 138 GLY A N 1
ATOM 560 C CA . GLY A 1 80 ? 25.211 38.388 22.309 1.00 12.13 138 GLY A CA 1
ATOM 561 C C . GLY A 1 80 ? 24.802 37.101 23.004 1.00 13.14 138 GLY A C 1
ATOM 562 O O . GLY A 1 80 ? 25.636 36.156 22.980 1.00 15.08 138 GLY A O 1
ATOM 563 N N . ARG A 1 81 ? 23.588 37.061 23.589 1.00 11.05 139 ARG A N 1
ATOM 564 C CA . ARG A 1 81 ? 23.030 35.875 24.290 1.00 11.64 139 ARG A CA 1
ATOM 565 C C . ARG A 1 81 ? 21.810 35.283 23.537 1.00 13.23 139 ARG A C 1
ATOM 566 O O . ARG A 1 81 ? 20.946 36.048 22.986 1.00 12.39 139 ARG A O 1
ATOM 574 N N . SER A 1 82 ? 21.722 33.939 23.513 1.00 15.42 140 SER A N 1
ATOM 575 C CA . SER A 1 82 ? 20.726 33.217 22.700 1.00 13.04 140 SER A CA 1
ATOM 576 C C . SER A 1 82 ? 19.523 32.812 23.532 1.00 9.73 140 SER A C 1
ATOM 577 O O . SER A 1 82 ? 19.643 32.620 24.726 1.00 12.87 140 SER A O 1
ATOM 580 N N . VAL A 1 83 ? 18.358 32.799 22.889 1.00 9.20 141 VAL A N 1
ATOM 581 C CA . VAL A 1 83 ? 17.092 32.240 23.444 1.00 10.58 141 VAL A CA 1
ATOM 582 C C . VAL A 1 83 ? 16.585 31.296 22.391 1.00 10.48 141 VAL A C 1
ATOM 583 O O . VAL A 1 83 ? 16.438 31.752 21.263 1.00 15.87 141 VAL A O 1
ATOM 587 N N . ILE A 1 84 ? 16.526 30.021 22.761 1.00 11.51 142 ILE A N 1
ATOM 588 C CA . ILE A 1 84 ? 16.290 28.893 21.832 1.00 12.06 142 ILE A CA 1
ATOM 589 C C . ILE A 1 84 ? 15.061 28.110 22.296 1.00 10.29 142 ILE A C 1
ATOM 590 O O . ILE A 1 84 ? 14.911 27.828 23.545 1.00 12.44 142 ILE A O 1
ATOM 595 N N . ARG A 1 85 ? 14.185 27.847 21.355 1.00 9.51 143 ARG A N 1
ATOM 596 C CA . ARG A 1 85 ? 13.012 26.955 21.546 1.00 10.98 143 ARG A CA 1
ATOM 597 C C . ARG A 1 85 ? 12.854 26.045 20.323 1.00 9.21 143 ARG A C 1
ATOM 598 O O . ARG A 1 85 ? 13.139 26.489 19.162 1.00 9.88 143 ARG A O 1
ATOM 606 N N . ASP A 1 86 ? 12.369 24.827 20.586 1.00 10.34 144 ASP A N 1
ATOM 607 C CA . ASP A 1 86 ? 12.045 23.865 19.466 1.00 11.00 144 ASP A CA 1
ATOM 608 C C . ASP A 1 86 ? 10.555 23.881 19.156 1.00 11.09 144 ASP A C 1
ATOM 609 O O . ASP A 1 86 ? 9.700 23.958 20.116 1.00 11.79 144 ASP A O 1
ATOM 614 N N . MET A 1 87 ? 10.269 23.815 17.854 1.00 12.90 145 MET A N 1
ATOM 615 C CA . MET A 1 87 ? 8.877 23.550 17.418 1.00 13.48 145 MET A CA 1
ATOM 616 C C . MET A 1 87 ? 8.790 22.074 17.009 1.00 11.56 145 MET A C 1
ATOM 617 O O . MET A 1 87 ? 9.461 21.724 15.990 1.00 12.73 145 MET A O 1
ATOM 622 N N . CYS A 1 88 ? 7.968 21.268 17.703 1.00 12.28 146 CYS A N 1
ATOM 623 C CA . CYS A 1 88 ? 7.930 19.784 17.549 1.00 13.22 146 CYS A CA 1
ATOM 624 C C . CYS A 1 88 ? 6.529 19.287 17.175 1.00 14.64 146 CYS A C 1
ATOM 625 O O . CYS A 1 88 ? 5.565 19.500 17.908 1.00 13.87 146 CYS A O 1
ATOM 628 N N . GLY A 1 89 ? 6.435 18.579 16.063 1.00 18.46 147 GLY A N 1
ATOM 629 C CA . GLY A 1 89 ? 5.193 17.877 15.671 1.00 18.37 147 GLY A CA 1
ATOM 630 C C . GLY A 1 89 ? 4.324 18.695 14.751 1.00 18.97 147 GLY A C 1
ATOM 631 O O . GLY A 1 89 ? 3.186 18.263 14.455 1.00 34.01 147 GLY A O 1
ATOM 632 N N . GLY A 1 90 ? 4.807 19.833 14.261 1.00 18.55 148 GLY A N 1
ATOM 633 C CA . GLY A 1 90 ? 4.002 20.671 13.377 1.00 17.97 148 GLY A CA 1
ATOM 634 C C . GLY A 1 90 ? 4.657 22.008 13.146 1.00 14.89 148 GLY A C 1
ATOM 635 O O . GLY A 1 90 ? 5.815 22.186 13.592 1.00 24.92 148 GLY A O 1
ATOM 636 N N . SER A 1 91 ? 3.934 22.884 12.444 1.00 17.11 149 SER A N 1
ATOM 637 C CA . SER A 1 91 ? 4.411 24.168 11.892 1.00 19.49 149 SER A CA 1
ATOM 638 C C . SER A 1 91 ? 4.129 25.309 12.865 1.00 17.70 149 SER A C 1
ATOM 639 O O . SER A 1 91 ? 3.318 25.125 13.754 1.00 19.59 149 SER A O 1
ATOM 642 N N . ALA A 1 92 ? 4.842 26.416 12.691 1.00 17.49 150 ALA A N 1
ATOM 643 C CA . ALA A 1 92 ? 4.608 27.717 13.349 1.00 19.00 150 ALA A CA 1
ATOM 644 C C . ALA A 1 92 ? 4.925 28.777 12.303 1.00 16.99 150 ALA A C 1
ATOM 645 O O . ALA A 1 92 ? 5.843 28.507 11.494 1.00 23.88 150 ALA A O 1
ATOM 647 N N . SER A 1 93 ? 4.201 29.892 12.229 1.00 17.87 151 SER A N 1
ATOM 648 C CA . SER A 1 93 ? 4.503 30.842 11.135 1.00 17.84 151 SER A CA 1
ATOM 649 C C . SER A 1 93 ? 5.187 32.094 11.670 1.00 15.01 151 SER A C 1
ATOM 650 O O . SER A 1 93 ? 5.695 32.891 10.852 1.00 17.30 151 SER A O 1
ATOM 653 N N . ASN A 1 94 ? 5.191 32.260 12.991 1.00 15.26 152 ASN A N 1
ATOM 654 C CA . ASN A 1 94 ? 5.966 33.373 13.579 1.00 15.77 152 ASN A CA 1
ATOM 655 C C . ASN A 1 94 ? 6.235 33.115 15.050 1.00 13.88 152 ASN A C 1
ATOM 656 O O . ASN A 1 94 ? 5.659 32.204 15.650 1.00 15.92 152 ASN A O 1
ATOM 661 N N . VAL A 1 95 ? 7.162 33.908 15.580 1.00 11.31 153 VAL A N 1
ATOM 662 C CA . VAL A 1 95 ? 7.605 33.719 16.974 1.00 13.67 153 VAL A CA 1
ATOM 663 C C . VAL A 1 95 ? 8.007 35.106 17.458 1.00 13.71 153 VAL A C 1
ATOM 664 O O . VAL A 1 95 ? 8.425 35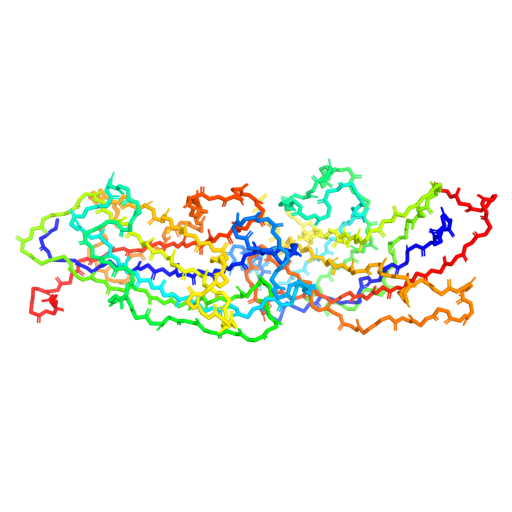.873 16.629 1.00 14.95 153 VAL A O 1
ATOM 668 N N . ASN A 1 96 ? 7.710 35.400 18.718 1.00 12.92 154 ASN A N 1
ATOM 669 C CA . ASN A 1 96 ? 8.043 36.751 19.243 1.00 12.59 154 ASN A CA 1
ATOM 670 C C . ASN A 1 96 ? 9.007 36.563 20.388 1.00 10.51 154 ASN A C 1
ATOM 671 O O . ASN A 1 96 ? 8.606 36.006 21.392 1.00 12.71 154 ASN A O 1
ATOM 676 N N . LEU A 1 97 ? 10.227 37.100 20.223 1.00 9.79 155 LEU A N 1
ATOM 677 C CA . LEU A 1 97 ? 11.233 37.155 21.296 1.00 9.40 155 LEU A CA 1
ATOM 678 C C . LEU A 1 97 ? 10.861 38.378 22.154 1.00 11.38 155 LEU A C 1
ATOM 679 O O . LEU A 1 97 ? 11.014 39.484 21.681 1.00 11.06 155 LEU A O 1
ATOM 684 N N . ARG A 1 98 ? 10.258 38.137 23.307 1.00 13.12 156 ARG A N 1
ATOM 685 C CA . ARG A 1 98 ? 9.741 39.167 24.233 1.00 13.63 156 ARG A CA 1
ATOM 686 C C . ARG A 1 98 ? 10.928 39.447 25.144 1.00 11.89 156 ARG A C 1
ATOM 687 O O . ARG A 1 98 ? 11.509 38.491 25.653 1.00 15.38 156 ARG A O 1
ATOM 695 N N . VAL A 1 99 ? 11.288 40.719 25.345 1.00 12.52 157 VAL A N 1
ATOM 696 C CA . VAL A 1 99 ? 12.434 41.061 26.218 1.00 11.59 157 VAL A CA 1
ATOM 697 C C . VAL A 1 99 ? 11.981 42.162 27.199 1.00 12.95 157 VAL A C 1
ATOM 698 O O . VAL A 1 99 ? 11.336 43.161 26.779 1.00 19.62 157 VAL A O 1
ATOM 702 N N . LEU A 1 100 ? 12.235 41.925 28.467 1.00 12.40 158 LEU A N 1
ATOM 703 C CA . LEU A 1 100 ? 12.099 42.988 29.488 1.00 14.38 158 LEU A CA 1
ATOM 704 C C . LEU A 1 100 ? 13.504 43.441 29.918 1.00 11.53 158 LEU A C 1
ATOM 705 O O . LEU A 1 100 ? 14.333 42.579 30.230 1.00 12.73 158 LEU A O 1
ATOM 710 N N . VAL A 1 101 ? 13.756 44.747 29.965 1.00 12.21 159 VAL A N 1
ATOM 711 C CA . VAL A 1 101 ? 15.016 45.297 30.533 1.00 13.06 159 VAL A CA 1
ATOM 712 C C . VAL A 1 101 ? 14.645 46.182 31.745 1.00 12.07 159 VAL A C 1
ATOM 713 O O . VAL A 1 101 ? 13.921 47.181 31.558 1.00 13.98 159 VAL A O 1
ATOM 717 N N . ASN A 1 102 ? 15.068 45.780 32.944 1.00 13.06 160 ASN A N 1
ATOM 718 C CA . ASN A 1 102 ? 14.887 46.628 34.142 1.00 14.20 160 ASN A CA 1
ATOM 719 C C . ASN A 1 102 ? 16.246 47.177 34.506 1.00 18.18 160 ASN A C 1
ATOM 720 O O . ASN A 1 102 ? 17.278 46.579 34.200 1.00 23.99 160 ASN A O 1
ATOM 725 N N . ASP A 1 103 ? 16.223 48.256 35.262 1.00 16.97 161 ASP A N 1
ATOM 726 C CA . ASP A 1 103 ? 17.404 48.593 36.075 1.00 15.71 161 ASP A CA 1
ATOM 727 C C . ASP A 1 103 ? 17.394 47.712 37.332 1.00 16.20 161 ASP A C 1
ATOM 728 O O . ASP A 1 103 ? 16.329 47.544 37.926 1.00 18.26 161 ASP A O 1
ATOM 733 N N . ALA A 1 104 ? 18.572 47.254 37.771 1.00 18.43 162 ALA A N 1
ATOM 734 C CA . ALA A 1 104 ? 18.782 46.376 38.937 1.00 16.83 162 ALA A CA 1
ATOM 735 C C . ALA A 1 104 ? 18.264 47.025 40.225 1.00 16.69 162 ALA A C 1
ATOM 736 O O . ALA A 1 104 ? 17.847 46.287 41.130 1.00 21.19 162 ALA A O 1
ATOM 738 N N . ASP A 1 105 ? 18.247 48.347 40.297 1.00 17.31 163 ASP A N 1
ATOM 739 C CA . ASP A 1 105 ? 17.894 49.081 41.545 1.00 16.79 163 ASP A CA 1
ATOM 740 C C . ASP A 1 105 ? 16.375 49.298 41.639 1.00 18.87 163 ASP A C 1
ATOM 741 O O . ASP A 1 105 ? 15.765 49.824 40.689 1.00 19.09 163 ASP A O 1
ATOM 746 N N . SER A 1 106 ? 15.821 49.085 42.836 1.00 21.38 164 SER A N 1
ATOM 747 C CA . SER A 1 106 ? 14.358 49.146 43.109 1.00 24.80 164 SER A CA 1
ATOM 748 C C . SER A 1 106 ? 13.606 48.349 42.041 1.00 23.16 164 SER A C 1
ATOM 749 O O . SER A 1 106 ? 12.719 48.930 41.346 1.00 22.27 164 SER A O 1
ATOM 752 N N . LEU A 1 107 ? 13.960 47.079 41.895 1.00 25.20 165 LEU A N 1
ATOM 753 C CA . LEU A 1 107 ? 13.415 46.267 40.778 1.00 28.40 165 LEU A CA 1
ATOM 754 C C . LEU A 1 107 ? 11.918 46.519 40.669 1.00 34.58 165 LEU A C 1
ATOM 755 O O . LEU A 1 107 ? 11.476 46.928 39.585 1.00 52.29 165 LEU A O 1
ATOM 760 N N . SER A 1 108 ? 11.180 46.287 41.754 1.00 38.74 166 SER A N 1
ATOM 761 C CA . SER A 1 108 ? 9.691 46.243 41.783 1.00 45.67 166 SER A CA 1
ATOM 762 C C . SER A 1 108 ? 9.085 47.627 41.512 1.00 33.51 166 SER A C 1
ATOM 763 O O . SER A 1 108 ? 7.905 47.674 41.154 1.00 45.94 166 SER A O 1
ATOM 766 N N . SER A 1 109 ? 9.862 48.704 41.662 1.00 30.73 167 SER A N 1
ATOM 767 C CA . SER A 1 109 ? 9.315 50.071 41.839 1.00 26.88 167 SER A CA 1
ATOM 768 C C . SER A 1 109 ? 9.735 51.028 40.708 1.00 24.36 167 SER A C 1
ATOM 769 O O . SER A 1 109 ? 8.892 51.859 40.260 1.00 32.35 167 SER A O 1
ATOM 772 N N . GLN A 1 110 ? 11.008 50.996 40.316 1.00 19.79 168 GLN A N 1
ATOM 773 C CA A GLN A 1 110 ? 11.521 51.879 39.233 0.50 17.28 168 GLN A CA 1
ATOM 774 C CA B GLN A 1 110 ? 11.557 51.822 39.222 0.50 18.43 168 GLN A CA 1
ATOM 775 C C . GLN A 1 110 ? 10.887 51.420 37.912 1.00 19.93 168 GLN A C 1
ATOM 776 O O . GLN A 1 110 ? 10.839 50.205 37.668 1.00 21.07 168 GLN A O 1
ATOM 787 N N . ASP A 1 111 ? 10.422 52.360 37.096 1.00 22.46 169 ASP A N 1
ATOM 788 C CA . ASP A 1 111 ? 9.939 52.014 35.720 1.00 19.96 169 ASP A CA 1
ATOM 789 C C . ASP A 1 111 ? 11.002 51.146 35.041 1.00 15.39 169 ASP A C 1
ATOM 790 O O . ASP A 1 111 ? 12.189 51.302 35.283 1.00 17.01 169 ASP A O 1
ATOM 795 N N . GLU A 1 112 ? 10.585 50.250 34.169 1.00 15.29 170 GLU A N 1
ATOM 796 C CA . GLU A 1 112 ? 11.537 49.479 33.338 1.00 14.55 170 GLU A CA 1
ATOM 797 C C . GLU A 1 112 ? 12.326 50.399 32.410 1.00 16.29 170 GLU A C 1
ATOM 798 O O . GLU A 1 112 ? 11.857 51.515 32.067 1.00 11.70 170 GLU A O 1
ATOM 804 N N . ILE A 1 113 ? 13.466 49.897 31.961 1.00 20.90 171 ILE A N 1
ATOM 805 C CA . ILE A 1 113 ? 14.211 50.474 30.824 1.00 18.40 171 ILE A CA 1
ATOM 806 C C . ILE A 1 113 ? 13.436 50.263 29.530 1.00 10.51 171 ILE A C 1
ATOM 807 O O . ILE A 1 113 ? 13.249 51.200 28.755 1.00 12.84 171 ILE A O 1
ATOM 812 N N . GLY A 1 114 ? 12.891 49.071 29.337 1.00 12.90 172 GLY A N 1
ATOM 813 C CA . GLY A 1 114 ? 12.176 48.795 28.080 1.00 10.65 172 GLY A CA 1
ATOM 814 C C . GLY A 1 114 ? 11.405 47.506 28.155 1.00 8.64 172 GLY A C 1
ATOM 815 O O . GLY A 1 114 ? 11.820 46.593 28.906 1.00 12.52 172 GLY A O 1
ATOM 816 N N . LYS A 1 115 ? 10.403 47.452 27.281 1.00 11.74 173 LYS A N 1
ATOM 817 C CA . LYS A 1 115 ? 9.548 46.254 26.959 1.00 11.33 173 LYS A CA 1
ATOM 818 C C . LYS A 1 115 ? 9.608 46.139 25.449 1.00 9.26 173 LYS A C 1
ATOM 819 O O . LYS A 1 115 ? 9.081 47.017 24.783 1.00 11.90 173 LYS A O 1
ATOM 825 N N . PHE A 1 116 ? 10.270 45.084 24.952 1.00 13.13 174 PHE A N 1
ATOM 826 C CA . PHE A 1 116 ? 10.622 44.931 23.525 1.00 11.63 174 PHE A CA 1
ATOM 827 C C . PHE A 1 116 ? 9.914 43.672 23.006 1.00 10.78 174 PHE A C 1
ATOM 828 O O . PHE A 1 116 ? 9.905 42.718 23.750 1.00 14.14 174 PHE A O 1
ATOM 836 N N . SER A 1 117 ? 9.410 43.734 21.771 1.00 11.52 175 SER A N 1
ATOM 837 C CA . SER A 1 117 ? 8.860 42.601 20.989 1.00 15.05 175 SER A CA 1
ATOM 838 C C . SER A 1 117 ? 9.644 42.524 19.687 1.00 16.61 175 SER A C 1
ATOM 839 O O . SER A 1 117 ? 9.477 43.415 18.894 1.00 18.72 175 SER A O 1
ATOM 842 N N . CYS A 1 118 ? 10.467 41.467 19.560 1.00 14.28 176 CYS A N 1
ATOM 843 C CA . CYS A 1 118 ? 11.290 41.078 18.377 1.00 13.69 176 CYS A CA 1
ATOM 844 C C . CYS A 1 118 ? 10.510 39.961 17.641 1.00 11.22 176 CYS A C 1
ATOM 845 O O . CYS A 1 118 ? 10.714 38.780 17.966 1.00 12.35 176 CYS A O 1
ATOM 848 N N . LEU A 1 119 ? 9.619 40.352 16.723 1.00 12.62 177 LEU A N 1
ATOM 849 C CA . LEU A 1 119 ? 8.717 39.454 15.960 1.00 12.25 177 LEU A CA 1
ATOM 850 C C . LEU A 1 119 ? 9.465 38.971 14.724 1.00 11.87 177 LEU A C 1
ATOM 851 O O . LEU A 1 119 ? 9.976 39.785 13.962 1.00 15.94 177 LEU A O 1
ATOM 856 N N . PHE A 1 120 ? 9.555 37.664 14.573 1.00 12.55 178 PHE A N 1
ATOM 857 C CA . PHE A 1 120 ? 10.302 37.022 13.457 1.00 12.49 178 PHE A CA 1
ATOM 858 C C . PHE A 1 120 ? 9.352 36.086 12.704 1.00 13.36 178 PHE A C 1
ATOM 859 O O . PHE A 1 120 ? 8.599 35.341 13.343 1.00 13.08 178 PHE A O 1
ATOM 867 N N . GLN A 1 121 ? 9.406 36.145 11.379 1.00 15.85 179 GLN A N 1
ATOM 868 C CA . GLN A 1 121 ? 8.685 35.194 10.489 1.00 19.85 179 GLN A CA 1
ATOM 869 C C . GLN A 1 121 ? 9.390 33.834 10.490 1.00 22.67 179 GLN A C 1
ATOM 870 O O . GLN A 1 121 ? 10.639 33.751 10.705 1.00 35.05 179 GLN A O 1
ATOM 876 N N . LEU A 1 122 ? 8.599 32.784 10.260 1.00 22.26 180 LEU A N 1
ATOM 877 C CA . LEU A 1 122 ? 9.124 31.409 10.054 1.00 22.99 180 LEU A CA 1
ATOM 878 C C . LEU A 1 122 ? 8.420 30.796 8.836 1.00 22.86 180 LEU A C 1
ATOM 879 O O . LEU A 1 122 ? 7.791 29.762 8.965 1.00 32.07 180 LEU A O 1
ATOM 884 N N . ASP A 1 123 ? 8.513 31.459 7.688 1.00 23.35 181 ASP A N 1
ATOM 885 C CA . ASP A 1 123 ? 8.094 30.922 6.377 1.00 23.80 181 ASP A CA 1
ATOM 886 C C . ASP A 1 123 ? 9.018 29.755 6.003 1.00 21.16 181 ASP A C 1
ATOM 887 O O . ASP A 1 123 ? 10.070 29.570 6.636 1.00 18.79 181 ASP A O 1
ATOM 892 N N . ALA A 1 124 ? 8.660 28.984 4.985 1.00 24.82 182 ALA A N 1
ATOM 893 C CA . ALA A 1 124 ? 9.368 27.721 4.662 1.00 21.19 182 ALA A CA 1
ATOM 894 C C . ALA A 1 124 ? 10.844 28.050 4.449 1.00 22.55 182 ALA A C 1
ATOM 895 O O . ALA A 1 124 ? 11.699 27.329 4.955 1.00 23.33 182 ALA A O 1
ATOM 897 N N . ARG A 1 125 ? 11.098 29.164 3.767 1.00 26.10 183 ARG A N 1
ATOM 898 C CA . ARG A 1 125 ? 12.433 29.645 3.351 1.00 31.16 183 ARG A CA 1
ATOM 899 C C . ARG A 1 125 ? 13.243 30.035 4.600 1.00 25.91 183 ARG A C 1
ATOM 900 O O . ARG A 1 125 ? 14.485 30.021 4.533 1.00 30.19 183 ARG A O 1
ATOM 908 N N . ASP A 1 126 ? 12.575 30.320 5.723 1.00 25.32 184 ASP A N 1
ATOM 909 C CA . ASP A 1 126 ? 13.240 30.728 6.983 1.00 22.93 184 ASP A CA 1
ATOM 910 C C . ASP A 1 126 ? 13.753 29.513 7.759 1.00 20.18 184 ASP A C 1
ATOM 911 O O . ASP A 1 126 ? 14.479 29.747 8.726 1.00 25.35 184 ASP A O 1
ATOM 916 N N . VAL A 1 127 ? 13.411 28.284 7.380 1.00 17.27 185 VAL A N 1
ATOM 917 C CA . VAL A 1 127 ? 13.824 27.044 8.104 1.00 16.78 185 VAL A CA 1
ATOM 918 C C . VAL A 1 127 ? 14.754 26.208 7.207 1.00 13.67 185 VAL A C 1
ATOM 919 O O . VAL A 1 127 ? 14.283 25.614 6.260 1.00 18.01 185 VAL A O 1
ATOM 923 N N . ALA A 1 128 ? 16.058 26.225 7.492 1.00 15.03 186 ALA A N 1
ATOM 924 C CA . ALA A 1 128 ? 17.100 25.476 6.744 1.00 13.31 186 ALA A CA 1
ATOM 925 C C . ALA A 1 128 ? 16.897 23.975 6.986 1.00 16.12 186 ALA A C 1
ATOM 926 O O . ALA A 1 128 ? 16.313 23.580 8.026 1.00 17.61 186 ALA A O 1
ATOM 928 N N . MET A 1 129 ? 17.435 23.172 6.082 1.00 16.16 187 MET A N 1
ATOM 929 C CA . MET A 1 129 ? 17.314 21.679 6.093 1.00 19.77 187 MET A CA 1
ATOM 930 C C . MET A 1 129 ? 18.180 21.133 7.234 1.00 17.25 187 MET A C 1
ATOM 931 O O . MET A 1 129 ? 17.912 20.003 7.694 1.00 15.59 187 MET A O 1
ATOM 936 N N . ASP A 1 130 ? 19.145 21.946 7.729 1.00 12.63 188 ASP A N 1
ATOM 937 C CA . ASP A 1 130 ? 20.052 21.526 8.810 1.00 11.71 188 ASP A CA 1
ATOM 938 C C . ASP A 1 130 ? 20.793 22.751 9.343 1.00 10.75 188 ASP A C 1
ATOM 939 O O . ASP A 1 130 ? 20.690 23.833 8.722 1.00 12.78 188 ASP A O 1
ATOM 944 N N . SER A 1 131 ? 21.406 22.581 10.514 1.00 12.18 189 SER A N 1
ATOM 945 C CA . SER A 1 131 ? 22.033 23.694 11.280 1.00 16.52 189 SER A CA 1
ATOM 946 C C . SER A 1 131 ? 23.215 24.266 10.481 1.00 18.20 189 SER A C 1
ATOM 947 O O . SER A 1 131 ? 23.438 25.450 10.533 1.00 19.00 189 SER A O 1
ATOM 950 N N . LEU A 1 132 ? 23.937 23.454 9.710 1.00 21.31 190 LEU A N 1
ATOM 951 C CA . LEU A 1 132 ? 25.150 23.94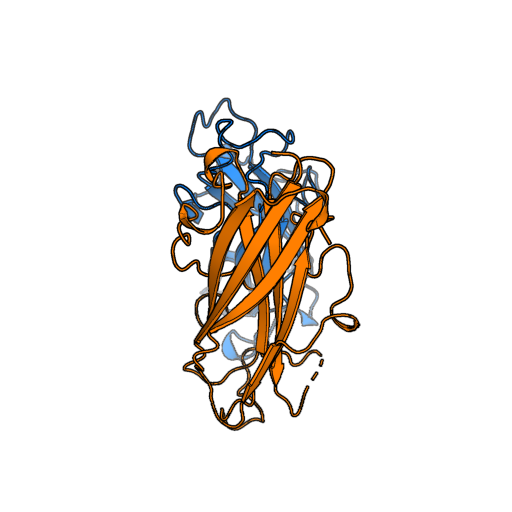6 9.018 1.00 20.56 190 LEU A CA 1
ATOM 952 C C . LEU A 1 132 ? 24.741 24.838 7.826 1.00 21.02 190 LEU A C 1
ATOM 953 O O . LEU A 1 132 ? 25.458 25.841 7.586 1.00 27.31 190 LEU A O 1
ATOM 958 N N . SER A 1 133 ? 23.572 24.638 7.215 1.00 18.49 191 SER A N 1
ATOM 959 C CA . SER A 1 133 ? 23.085 25.449 6.069 1.00 20.92 191 SER A CA 1
ATOM 960 C C . SER A 1 133 ? 22.215 26.625 6.548 1.00 15.74 191 SER A C 1
ATOM 961 O O . SER A 1 133 ? 21.850 27.449 5.712 1.00 22.45 191 SER A O 1
ATOM 964 N N . ALA A 1 134 ? 21.819 26.682 7.816 1.00 17.28 192 ALA A N 1
ATOM 965 C CA . ALA A 1 134 ? 21.052 27.805 8.393 1.00 17.17 192 ALA A CA 1
ATOM 966 C C . ALA A 1 134 ? 21.813 29.131 8.216 1.00 20.42 192 ALA A C 1
ATOM 967 O O . ALA A 1 134 ? 23.013 29.182 8.469 1.00 39.65 192 ALA A O 1
ATOM 969 N N . GLN A 1 135 ? 21.162 30.164 7.716 1.00 27.26 193 GLN A N 1
ATOM 970 C CA . GLN A 1 135 ? 21.779 31.519 7.679 1.00 24.53 193 GLN A CA 1
ATOM 971 C C . GLN A 1 135 ? 21.176 32.324 8.838 1.00 21.45 193 GLN A C 1
ATOM 972 O O . GLN A 1 135 ? 19.957 32.304 9.002 1.00 24.78 193 GLN A O 1
ATOM 978 N N . TRP A 1 136 ? 21.986 33.041 9.622 1.00 22.95 194 TRP A N 1
ATOM 979 C CA . TRP A 1 136 ? 21.413 34.062 10.535 1.00 20.63 194 TRP A CA 1
ATOM 980 C C . TRP A 1 136 ? 20.714 35.098 9.669 1.00 21.32 194 TRP A C 1
ATOM 981 O O . TRP A 1 136 ? 21.319 35.549 8.687 1.00 25.16 194 TRP A O 1
ATOM 992 N N . GLY A 1 137 ? 19.478 35.443 10.008 1.00 19.68 195 GLY A N 1
ATOM 993 C CA . GLY A 1 137 ? 18.827 36.657 9.491 1.00 19.37 195 GLY A CA 1
ATOM 994 C C . GLY A 1 137 ? 19.604 37.912 9.898 1.00 17.16 195 GLY A C 1
ATOM 995 O O . GLY A 1 137 ? 20.482 37.877 10.767 1.00 21.41 195 GLY A O 1
ATOM 996 N N . PRO A 1 138 ? 19.253 39.066 9.316 1.00 18.99 196 PRO A N 1
ATOM 997 C CA . PRO A 1 138 ? 19.933 40.323 9.666 1.00 21.56 196 PRO A CA 1
ATOM 998 C C . PRO A 1 138 ? 19.589 40.857 11.073 1.00 19.62 196 PRO A C 1
ATOM 999 O O . PRO A 1 138 ? 18.533 40.533 11.623 1.00 15.02 196 PRO A O 1
ATOM 1003 N N . SER A 1 139 ? 20.484 41.686 11.643 1.00 17.88 197 SER A N 1
ATOM 1004 C CA . SER A 1 139 ? 20.232 42.438 12.897 1.00 18.28 197 SER A CA 1
ATOM 1005 C C . SER A 1 139 ? 18.933 43.236 12.714 1.00 18.96 197 SER A C 1
ATOM 1006 O O . SER A 1 139 ? 18.841 44.003 11.728 1.00 19.62 197 SER A O 1
ATOM 1009 N N . THR A 1 140 ? 17.969 43.063 13.617 1.00 16.22 198 THR A N 1
ATOM 1010 C CA . THR A 1 140 ? 16.583 43.590 13.481 1.00 18.12 198 THR A CA 1
ATOM 1011 C C . THR A 1 140 ? 16.259 44.386 14.745 1.00 15.67 198 THR A C 1
ATOM 1012 O O . THR A 1 140 ? 16.578 43.917 15.870 1.00 16.26 198 THR A O 1
ATOM 1016 N N . GLU A 1 141 ? 15.787 45.611 14.562 1.00 16.59 199 GLU A N 1
ATOM 1017 C CA . GLU A 1 141 ? 15.408 46.486 15.681 1.00 15.43 199 GLU A CA 1
ATOM 1018 C C . GLU A 1 141 ? 14.071 46.004 16.238 1.00 15.31 199 GLU A C 1
ATOM 1019 O O . GLU A 1 141 ? 13.114 45.818 15.414 1.00 15.47 199 GLU A O 1
ATOM 1025 N N . CYS A 1 142 ? 14.036 45.648 17.503 1.00 14.96 200 CYS A N 1
ATOM 1026 C CA . CYS A 1 142 ? 12.822 45.222 18.218 1.00 12.54 200 CYS A CA 1
ATOM 1027 C C . CYS A 1 142 ? 11.903 46.433 18.466 1.00 16.09 200 CYS A C 1
ATOM 1028 O O . CYS A 1 142 ? 12.345 47.555 18.386 1.00 17.32 200 CYS A O 1
ATOM 1031 N N . THR A 1 143 ? 10.609 46.175 18.537 1.00 14.29 201 THR A N 1
ATOM 1032 C CA A THR A 1 143 ? 9.520 47.170 18.697 0.50 16.84 201 THR A CA 1
ATOM 1033 C CA B THR A 1 143 ? 9.485 47.133 18.709 0.50 15.89 201 THR A CA 1
ATOM 1034 C C . THR A 1 143 ? 9.357 47.403 20.203 1.00 14.51 201 THR A C 1
ATOM 1035 O O . THR A 1 143 ? 9.195 46.445 20.948 1.00 16.83 201 THR A O 1
ATOM 1042 N N . ALA A 1 144 ? 9.376 48.655 20.602 1.00 15.56 202 ALA A N 1
ATOM 1043 C CA . ALA A 1 144 ? 9.317 48.968 22.049 1.00 13.73 202 ALA A CA 1
ATOM 1044 C C . ALA A 1 144 ? 7.944 49.528 22.370 1.00 12.06 202 ALA A C 1
ATOM 1045 O O . ALA A 1 144 ? 7.310 50.097 21.495 1.00 14.97 202 ALA A O 1
ATOM 1047 N N . GLU A 1 145 ? 7.524 49.381 23.617 1.00 12.71 203 GLU A N 1
ATOM 1048 C CA . GLU A 1 145 ? 6.242 49.946 24.142 1.00 16.05 203 GLU A CA 1
ATOM 1049 C C . GLU A 1 145 ? 6.388 51.486 24.290 1.00 13.86 203 GLU A C 1
ATOM 1050 O O . GLU A 1 145 ? 5.370 52.240 24.214 1.00 18.98 203 GLU A O 1
ATOM 1056 N N . ALA A 1 146 ? 7.622 51.960 24.499 1.00 11.27 204 ALA A N 1
ATOM 1057 C CA . ALA A 1 146 ? 7.958 53.384 24.679 1.00 16.33 204 ALA A CA 1
ATOM 1058 C C . ALA A 1 146 ? 9.373 53.700 24.185 1.00 17.87 204 ALA A C 1
ATOM 1059 O O . ALA A 1 146 ? 10.253 52.819 24.111 1.00 19.87 204 ALA A O 1
ATOM 1061 N N . GLN A 1 147 ? 9.620 55.004 24.052 1.00 19.93 205 GLN A N 1
ATOM 1062 C CA . GLN A 1 147 ? 10.956 55.575 23.773 1.00 17.81 205 GLN A CA 1
ATOM 1063 C C . GLN A 1 147 ? 11.508 54.947 22.500 1.00 18.25 205 GLN A C 1
ATOM 1064 O O . GLN A 1 147 ? 12.713 54.700 22.437 1.00 32.61 205 GLN A O 1
ATOM 1070 N N . GLN A 1 148 ? 10.637 54.711 21.510 1.00 18.86 206 GLN A N 1
ATOM 1071 C CA . GLN A 1 148 ? 11.025 54.104 20.222 1.00 17.29 206 GLN A CA 1
ATOM 1072 C C . GLN A 1 148 ? 12.121 54.946 19.568 1.00 15.39 206 GLN A C 1
ATOM 1073 O O . GLN A 1 148 ? 11.920 56.165 19.482 1.00 18.88 206 GLN A O 1
ATOM 1079 N N . GLY A 1 149 ? 13.253 54.317 19.194 1.00 16.36 207 GLY A N 1
ATOM 1080 C CA . GLY A 1 149 ? 14.444 54.951 18.588 1.00 15.05 207 GLY A CA 1
ATOM 1081 C C . GLY A 1 149 ? 15.410 55.647 19.570 1.00 15.26 207 GLY A C 1
ATOM 1082 O O . GLY A 1 149 ? 16.511 55.996 19.129 1.00 16.58 207 GLY A O 1
ATOM 1083 N N . LYS A 1 150 ? 15.045 55.774 20.843 1.00 17.90 208 LYS A N 1
ATOM 1084 C CA . LYS A 1 150 ? 15.890 56.389 21.923 1.00 17.78 208 LYS A CA 1
ATOM 1085 C C . LYS A 1 150 ? 16.470 55.264 22.770 1.00 14.86 208 LYS A C 1
ATOM 1086 O O . LYS A 1 150 ? 17.652 55.271 22.986 1.00 14.62 208 LYS A O 1
ATOM 1092 N N . ILE A 1 151 ? 15.644 54.254 23.121 1.00 15.46 209 ILE A N 1
ATOM 1093 C CA . ILE A 1 151 ? 16.117 53.060 23.838 1.00 13.48 209 ILE A CA 1
ATOM 1094 C C . ILE A 1 151 ? 15.843 51.884 22.889 1.00 12.42 209 ILE A C 1
ATOM 1095 O O . ILE A 1 151 ? 14.666 51.590 22.689 1.00 12.10 209 ILE A O 1
ATOM 1100 N N . ARG A 1 152 ? 16.904 51.350 22.308 1.00 14.17 210 ARG A N 1
ATOM 1101 C CA . ARG A 1 152 ? 16.774 50.402 21.179 1.00 12.17 210 ARG A CA 1
ATOM 1102 C C . ARG A 1 152 ? 17.350 49.033 21.544 1.00 11.65 210 ARG A C 1
ATOM 1103 O O . ARG A 1 152 ? 18.461 48.939 22.133 1.00 11.97 210 ARG A O 1
ATOM 1111 N N . LEU A 1 153 ? 16.646 47.952 21.123 1.00 11.52 211 LEU A N 1
ATOM 1112 C CA . LEU A 1 153 ? 17.149 46.563 21.261 1.00 9.88 211 LEU A CA 1
ATOM 1113 C C . LEU A 1 153 ? 17.213 45.923 19.852 1.00 11.68 211 LEU A C 1
ATOM 1114 O O . LEU A 1 153 ? 16.320 46.186 19.038 1.00 12.80 211 LEU A O 1
ATOM 1119 N N . PHE A 1 154 ? 18.324 45.247 19.580 1.00 12.99 212 PHE A N 1
ATOM 1120 C CA . PHE A 1 154 ? 18.662 44.594 18.317 1.00 13.18 212 PHE A CA 1
ATOM 1121 C C . PHE A 1 154 ? 18.798 43.094 18.600 1.00 11.58 212 PHE A C 1
ATOM 1122 O O . PHE A 1 154 ? 19.488 42.657 19.497 1.00 13.84 212 PHE A O 1
ATOM 1130 N N . ALA A 1 155 ? 18.109 42.315 17.738 1.00 11.85 213 ALA A N 1
ATOM 1131 C CA . ALA A 1 155 ? 18.027 40.833 17.785 1.00 10.88 213 ALA A CA 1
ATOM 1132 C C . ALA A 1 155 ? 18.073 40.240 16.368 1.00 11.62 213 ALA A C 1
ATOM 1133 O O . ALA A 1 155 ? 17.780 40.921 15.427 1.00 12.11 213 ALA A O 1
ATOM 1135 N N . ARG A 1 156 ? 18.378 38.951 16.262 1.00 12.66 214 ARG A N 1
ATOM 1136 C CA . ARG A 1 156 ? 18.326 38.252 14.948 1.00 11.87 214 ARG A CA 1
ATOM 1137 C C . ARG A 1 156 ? 17.921 36.808 15.205 1.00 12.37 214 ARG A C 1
ATOM 1138 O O . ARG A 1 156 ? 17.950 36.354 16.370 1.00 13.34 214 ARG A O 1
ATOM 1146 N N . ARG A 1 157 ? 17.465 36.118 14.151 1.00 12.46 215 ARG A N 1
ATOM 1147 C CA . ARG A 1 157 ? 17.079 34.711 14.332 1.00 12.80 215 ARG A CA 1
ATOM 1148 C C . ARG A 1 157 ? 17.565 33.840 13.176 1.00 17.90 215 ARG A C 1
ATOM 1149 O O . ARG A 1 157 ? 17.765 34.326 12.057 1.00 25.09 215 ARG A O 1
ATOM 1157 N N . ARG A 1 158 ? 17.752 32.580 13.533 1.00 15.05 216 ARG A N 1
ATOM 1158 C CA . ARG A 1 158 ? 17.865 31.515 12.511 1.00 13.79 216 ARG A CA 1
ATOM 1159 C C . ARG A 1 158 ? 16.972 30.331 12.893 1.00 12.15 216 ARG A C 1
ATOM 1160 O O . ARG A 1 158 ? 16.671 30.091 14.073 1.00 11.52 216 ARG A O 1
ATOM 1168 N N . ALA A 1 159 ? 16.647 29.488 11.926 1.00 11.14 217 ALA A N 1
ATOM 1169 C CA . ALA A 1 159 ? 15.903 28.272 12.230 1.00 11.47 217 ALA A CA 1
ATOM 1170 C C . ALA A 1 159 ? 16.352 27.148 11.287 1.00 9.96 217 ALA A C 1
ATOM 1171 O O . ALA A 1 159 ? 16.704 27.415 10.121 1.00 10.99 217 ALA A O 1
ATOM 1173 N N . PHE A 1 160 ? 16.271 25.921 11.778 1.00 10.72 218 PHE A N 1
ATOM 1174 C CA . PHE A 1 160 ? 16.763 24.743 11.028 1.00 10.42 218 PHE A CA 1
ATOM 1175 C C . PHE A 1 160 ? 16.023 23.491 11.514 1.00 10.61 218 PHE A C 1
ATOM 1176 O O . PHE A 1 160 ? 15.701 23.324 12.730 1.00 10.70 218 PHE A O 1
ATOM 1184 N N . GLU A 1 161 ? 15.837 22.548 10.574 1.00 11.09 219 GLU A N 1
ATOM 1185 C CA . GLU A 1 161 ? 15.294 21.215 10.924 1.00 13.38 219 GLU A CA 1
ATOM 1186 C C . GLU A 1 161 ? 16.273 20.452 11.827 1.00 11.89 219 GLU A C 1
ATOM 1187 O O . GLU A 1 161 ? 17.560 20.600 11.742 1.00 11.48 219 GLU A O 1
ATOM 1193 N N . ILE A 1 162 ? 15.706 19.633 12.694 1.00 12.83 220 ILE A N 1
ATOM 1194 C CA . ILE A 1 162 ? 16.480 18.736 13.581 1.00 12.32 220 ILE A CA 1
ATOM 1195 C C . ILE A 1 162 ? 15.731 17.421 13.569 1.00 12.19 220 ILE A C 1
ATOM 1196 O O . ILE A 1 162 ? 14.561 17.414 13.248 1.00 14.20 220 ILE A O 1
ATOM 1201 N N . PRO A 1 163 ? 16.401 16.307 13.879 1.00 15.86 221 PRO A N 1
ATOM 1202 C CA . PRO A 1 163 ? 15.702 15.046 14.032 1.00 16.00 221 PRO A CA 1
ATOM 1203 C C . PRO A 1 163 ? 14.646 15.152 15.149 1.00 16.33 221 PRO A C 1
ATOM 1204 O O . PRO A 1 163 ? 14.855 15.866 16.160 1.00 12.66 221 PRO A O 1
ATOM 1208 N N . SER A 1 164 ? 13.524 14.428 14.966 1.00 16.42 222 SER A N 1
ATOM 1209 C CA . SER A 1 164 ? 12.414 14.466 15.953 1.00 14.82 222 SER A CA 1
ATOM 1210 C C . SER A 1 164 ? 12.913 14.096 17.358 1.00 12.94 222 SER A C 1
ATOM 1211 O O . SER A 1 164 ? 12.417 14.692 18.332 1.00 14.41 222 SER A O 1
ATOM 1214 N N . THR A 1 165 ? 13.846 13.146 17.453 1.00 12.46 223 THR A N 1
ATOM 1215 C CA . THR A 1 165 ? 14.413 12.632 18.722 1.00 12.41 223 THR A CA 1
ATOM 1216 C C . THR A 1 165 ? 15.257 13.707 19.444 1.00 10.55 223 THR A C 1
ATOM 1217 O O . THR A 1 165 ? 15.549 13.485 20.667 1.00 15.79 223 THR A O 1
ATOM 1221 N N . SER A 1 166 ? 15.609 14.813 18.780 1.00 11.30 224 SER A N 1
ATOM 1222 C CA A SER A 1 166 ? 16.348 15.935 19.450 0.50 11.68 224 SER A CA 1
ATOM 1223 C CA B SER A 1 166 ? 16.344 15.942 19.441 0.50 12.68 224 SER A CA 1
ATOM 1224 C C . SER A 1 166 ? 15.422 17.141 19.741 1.00 12.69 224 SER A C 1
ATOM 1225 O O . SER A 1 166 ? 15.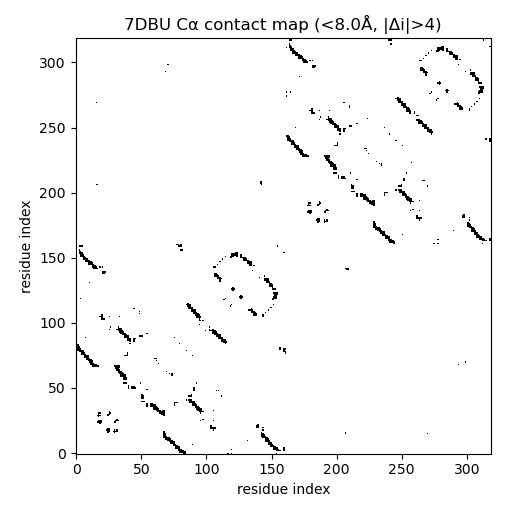898 18.163 20.327 1.00 14.61 224 SER A O 1
ATOM 1230 N N . CYS A 1 167 ? 14.144 17.051 19.366 1.00 14.33 225 CYS A N 1
ATOM 1231 C CA . CYS A 1 167 ? 13.144 18.126 19.417 1.00 12.94 225 CYS A CA 1
ATOM 1232 C C . CYS A 1 167 ? 12.564 18.116 20.843 1.00 13.68 225 CYS A C 1
ATOM 1233 O O . CYS A 1 167 ? 11.841 17.163 21.201 1.00 15.56 225 CYS A O 1
ATOM 1236 N N . ARG A 1 168 ? 12.910 19.135 21.644 1.00 16.71 226 ARG A N 1
ATOM 1237 C CA . ARG A 1 168 ? 12.684 19.190 23.122 1.00 21.24 226 ARG A CA 1
ATOM 1238 C C . ARG A 1 168 ? 11.304 19.763 23.453 1.00 22.12 226 ARG A C 1
ATOM 1239 O O . ARG A 1 168 ? 10.956 20.817 22.924 1.00 28.79 226 ARG A O 1
ATOM 1247 N N . ALA B 1 8 ? 28.913 77.575 31.788 1.00 32.98 66 ALA B N 1
ATOM 1248 C CA . ALA B 1 8 ? 29.737 78.326 30.805 1.00 29.68 66 ALA B CA 1
ATOM 1249 C C . ALA B 1 8 ? 28.953 78.479 29.510 1.00 25.72 66 ALA B C 1
ATOM 1250 O O . ALA B 1 8 ? 28.426 77.446 29.016 1.00 30.10 66 ALA B O 1
ATOM 1252 N N . ASP B 1 9 ? 28.933 79.683 28.941 1.00 17.03 67 ASP B N 1
ATOM 1253 C CA . ASP B 1 9 ? 28.140 79.947 27.713 1.00 16.74 67 ASP B CA 1
ATOM 1254 C C . ASP B 1 9 ? 29.024 79.988 26.478 1.00 14.60 67 ASP B C 1
ATOM 1255 O O . ASP B 1 9 ? 28.452 80.063 25.377 1.00 16.46 67 ASP B O 1
ATOM 1260 N N . PHE B 1 10 ? 30.352 80.079 26.636 1.00 12.05 68 PHE B N 1
ATOM 1261 C CA . PHE B 1 10 ? 31.273 80.066 25.499 1.00 10.84 68 PHE B CA 1
ATOM 1262 C C . PHE B 1 10 ? 32.414 79.142 25.878 1.00 14.15 68 PHE B C 1
ATOM 1263 O O . PHE B 1 10 ? 33.174 79.348 26.880 1.00 15.01 68 PHE B O 1
ATOM 1271 N N . PHE B 1 11 ? 32.493 78.044 25.134 1.00 16.35 69 PHE B N 1
ATOM 1272 C CA . PHE B 1 11 ? 33.528 77.019 25.398 1.00 13.88 69 PHE B CA 1
ATOM 1273 C C . PHE B 1 11 ? 33.853 76.210 24.139 1.00 11.93 69 PHE B C 1
ATOM 1274 O O . PHE B 1 11 ? 33.014 76.123 23.184 1.00 13.30 69 PHE B O 1
ATOM 1282 N N . ARG B 1 12 ? 35.052 75.661 24.125 1.00 12.99 70 ARG B N 1
ATOM 1283 C CA . ARG B 1 12 ? 35.569 74.833 23.009 1.00 13.73 70 ARG B CA 1
ATOM 1284 C C . ARG B 1 12 ? 35.536 73.379 23.466 1.00 15.30 70 ARG B C 1
ATOM 1285 O O . ARG B 1 12 ? 35.878 73.075 24.665 1.00 13.35 70 ARG B O 1
ATOM 1293 N N . ILE B 1 13 ? 35.113 72.512 22.527 1.00 15.94 71 ILE B N 1
ATOM 1294 C CA . ILE B 1 13 ? 35.109 71.038 22.702 1.00 13.72 71 ILE B CA 1
ATOM 1295 C C . ILE B 1 13 ? 36.192 70.487 21.791 1.00 12.47 71 ILE B C 1
ATOM 1296 O O . ILE B 1 13 ? 36.112 70.620 20.517 1.00 14.87 71 ILE B O 1
ATOM 1301 N N . GLU B 1 14 ? 37.166 69.858 22.400 1.00 11.53 72 GLU B N 1
ATOM 1302 C CA . GLU B 1 14 ? 38.249 69.227 21.605 1.00 12.18 72 GLU B CA 1
ATOM 1303 C C . GLU B 1 14 ? 38.138 67.728 21.858 1.00 10.02 72 GLU B C 1
ATOM 1304 O O . GLU B 1 14 ? 38.160 67.265 23.000 1.00 12.51 72 GLU B O 1
ATOM 1310 N N . THR B 1 15 ? 37.911 66.983 20.758 1.00 14.28 73 THR B N 1
ATOM 1311 C CA . THR B 1 15 ? 37.910 65.508 20.817 1.00 12.63 73 THR B CA 1
ATOM 1312 C C . THR B 1 15 ? 39.097 65.046 19.965 1.00 13.90 73 THR B C 1
ATOM 1313 O O . THR B 1 15 ? 39.560 65.812 19.088 1.00 16.20 73 THR B O 1
ATOM 1317 N N . GLU B 1 16 ? 39.628 63.890 20.292 1.00 11.90 74 GLU B N 1
ATOM 1318 C CA . GLU B 1 16 ? 40.723 63.250 19.525 1.00 10.64 74 GLU B CA 1
ATOM 1319 C C . GLU B 1 16 ? 40.348 61.819 19.219 1.00 11.85 74 GLU B C 1
ATOM 1320 O O . GLU B 1 16 ? 40.001 61.107 20.171 1.00 11.57 74 GLU B O 1
ATOM 1326 N N . ILE B 1 17 ? 40.459 61.461 17.928 1.00 12.67 75 ILE B N 1
ATOM 1327 C CA . ILE B 1 17 ? 40.401 60.045 17.503 1.00 12.14 75 ILE B CA 1
ATOM 1328 C C . ILE B 1 17 ? 41.809 59.485 17.733 1.00 13.40 75 ILE B C 1
ATOM 1329 O O . ILE B 1 17 ? 42.729 59.931 17.058 1.00 13.55 75 ILE B O 1
ATOM 1334 N N . GLN B 1 18 ? 41.982 58.626 18.733 1.00 11.92 76 GLN B N 1
ATOM 1335 C CA . GLN B 1 18 ? 43.308 58.129 19.137 1.00 12.31 76 GLN B CA 1
ATOM 1336 C C . GLN B 1 18 ? 43.755 56.996 18.191 1.00 11.70 76 GLN B C 1
ATOM 1337 O O . GLN B 1 18 ? 44.826 57.123 17.610 1.00 12.24 76 GLN B O 1
ATOM 1343 N N . ARG B 1 19 ? 42.974 55.923 18.053 1.00 11.59 77 ARG B N 1
ATOM 1344 C CA . ARG B 1 19 ? 43.401 54.767 17.228 1.00 12.79 77 ARG B CA 1
ATOM 1345 C C . ARG B 1 19 ? 42.245 53.860 16.886 1.00 11.51 77 ARG B C 1
ATOM 1346 O O . ARG B 1 19 ? 41.205 53.905 17.542 1.00 12.25 77 ARG B O 1
ATOM 1354 N N . LEU B 1 20 ? 42.503 53.112 15.835 1.00 12.07 78 LEU B N 1
ATOM 1355 C CA . LEU B 1 20 ? 41.605 52.015 15.367 1.00 9.80 78 LEU B CA 1
ATOM 1356 C C . LEU B 1 20 ? 42.335 50.677 15.588 1.00 10.55 78 LEU B C 1
ATOM 1357 O O . LEU B 1 20 ? 43.565 50.610 15.347 1.00 13.21 78 LEU B O 1
ATOM 1362 N N . ASP B 1 21 ? 41.594 49.618 15.988 1.00 11.86 79 ASP B N 1
ATOM 1363 C CA . ASP B 1 21 ? 42.168 48.282 16.280 1.00 11.12 79 ASP B CA 1
ATOM 1364 C C . ASP B 1 21 ? 41.263 47.290 15.577 1.00 10.45 79 ASP B C 1
ATOM 1365 O O . ASP B 1 21 ? 40.122 47.215 15.934 1.00 11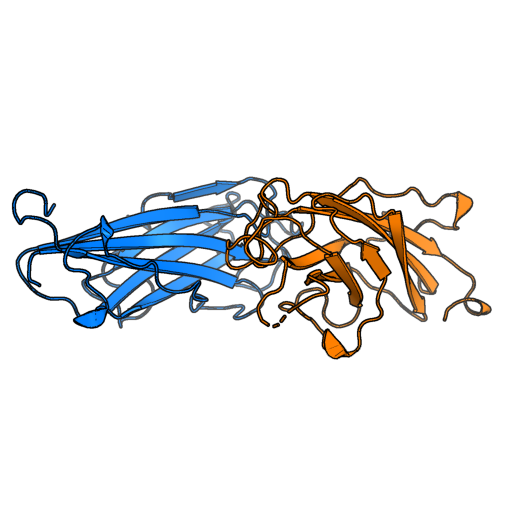.92 79 ASP B O 1
ATOM 1370 N N . ASN B 1 22 ? 41.798 46.696 14.525 1.00 12.31 80 ASN B N 1
ATOM 1371 C CA . ASN B 1 22 ? 41.071 45.777 13.606 1.00 10.44 80 ASN B CA 1
ATOM 1372 C C . ASN B 1 22 ? 42.023 44.628 13.328 1.00 12.05 80 ASN B C 1
ATOM 1373 O O . ASN B 1 22 ? 42.472 44.478 12.191 1.00 11.33 80 ASN B O 1
ATOM 1378 N N . PRO B 1 23 ? 42.383 43.825 14.343 1.00 13.52 81 PRO B N 1
ATOM 1379 C CA . PRO B 1 23 ? 43.425 42.807 14.161 1.00 12.63 81 PRO B CA 1
ATOM 1380 C C . PRO B 1 23 ? 43.079 41.749 13.087 1.00 12.17 81 PRO B C 1
ATOM 1381 O O . PRO B 1 23 ? 43.970 41.204 12.447 1.00 13.88 81 PRO B O 1
ATOM 1385 N N . ALA B 1 24 ? 41.789 41.491 12.864 1.00 14.12 82 ALA B N 1
ATOM 1386 C CA . ALA B 1 24 ? 41.355 40.528 11.835 1.00 13.47 82 ALA B CA 1
ATOM 1387 C C . ALA B 1 24 ? 41.372 41.163 10.446 1.00 14.25 82 ALA B C 1
ATOM 1388 O O . ALA B 1 24 ? 41.161 40.381 9.493 1.00 15.14 82 ALA B O 1
ATOM 1390 N N . GLY B 1 25 ? 41.569 42.489 10.310 1.00 12.83 83 GLY B N 1
ATOM 1391 C CA . GLY B 1 25 ? 41.485 43.150 8.991 1.00 12.17 83 GLY B CA 1
ATOM 1392 C C . GLY B 1 25 ? 40.108 42.948 8.330 1.00 12.70 83 GLY B C 1
ATOM 1393 O O . GLY B 1 25 ? 40.074 42.598 7.074 1.00 14.95 83 GLY B O 1
ATOM 1394 N N . ILE B 1 26 ? 38.988 43.183 9.054 1.00 12.30 84 ILE B N 1
ATOM 1395 C CA . ILE B 1 26 ? 37.614 42.853 8.537 1.00 11.98 84 ILE B CA 1
ATOM 1396 C C . ILE B 1 26 ? 36.783 44.114 8.435 1.00 12.87 84 ILE B C 1
ATOM 1397 O O . ILE B 1 26 ? 37.266 45.226 8.942 1.00 17.38 84 ILE B O 1
ATOM 1402 N N . LEU B 1 27 ? 35.723 44.017 7.675 1.00 13.03 85 LEU B N 1
ATOM 1403 C CA . LEU B 1 27 ? 34.710 45.064 7.489 1.00 12.74 85 LEU B CA 1
ATOM 1404 C C . LEU B 1 27 ? 33.589 44.822 8.501 1.00 12.98 85 LEU B C 1
ATOM 1405 O O . LEU B 1 27 ? 33.523 43.718 9.156 1.00 12.29 85 LEU B O 1
ATOM 1410 N N . ALA B 1 28 ? 32.653 45.751 8.527 1.00 14.75 86 ALA B N 1
ATOM 1411 C CA . ALA B 1 28 ? 31.488 45.666 9.409 1.00 14.93 86 ALA B CA 1
ATOM 1412 C C . ALA B 1 28 ? 30.666 44.402 9.115 1.00 12.01 86 ALA B C 1
ATOM 1413 O O . ALA B 1 28 ? 30.084 43.883 10.033 1.00 12.45 86 ALA B O 1
ATOM 1415 N N . ASN B 1 29 ? 30.615 43.967 7.870 1.00 16.23 87 ASN B N 1
ATOM 1416 C CA . ASN B 1 29 ? 29.864 42.736 7.468 1.00 18.43 87 ASN B CA 1
ATOM 1417 C C . ASN B 1 29 ? 30.649 41.466 7.858 1.00 21.01 87 ASN B C 1
ATOM 1418 O O . ASN B 1 29 ? 30.138 40.320 7.557 1.00 26.82 87 ASN B O 1
ATOM 1423 N N . GLY B 1 30 ? 31.856 41.604 8.422 1.00 17.42 88 GLY B N 1
ATOM 1424 C CA . GLY B 1 30 ? 32.671 40.485 8.919 1.00 17.07 88 GLY B CA 1
ATOM 1425 C C . GLY B 1 30 ? 33.540 39.841 7.847 1.00 18.77 88 GLY B C 1
ATOM 1426 O O . GLY B 1 30 ? 34.309 38.944 8.198 1.00 21.49 88 GLY B O 1
ATOM 1427 N N . LYS B 1 31 ? 33.458 40.300 6.598 1.00 19.06 89 LYS B N 1
ATOM 1428 C CA . LYS B 1 31 ? 34.398 39.900 5.528 1.00 18.40 89 LYS B CA 1
ATOM 1429 C C . LYS B 1 31 ? 35.711 40.679 5.648 1.00 16.80 89 LYS B C 1
ATOM 1430 O O . LYS B 1 31 ? 35.734 41.813 6.180 1.00 21.09 89 LYS B O 1
ATOM 1436 N N . LYS B 1 32 ? 36.754 40.039 5.119 1.00 18.13 90 LYS B N 1
ATOM 1437 C CA . LYS B 1 32 ? 38.110 40.607 5.030 1.00 18.41 90 LYS B CA 1
ATOM 1438 C C . LYS B 1 32 ? 38.073 41.843 4.138 1.00 18.69 90 LYS B C 1
ATOM 1439 O O . LYS B 1 32 ? 37.567 41.754 3.016 1.00 21.83 90 LYS B O 1
ATOM 1445 N N . CYS B 1 33 ? 38.710 42.929 4.616 1.00 16.06 91 CYS B N 1
ATOM 1446 C CA . CYS B 1 33 ? 38.988 44.113 3.776 1.00 14.83 91 CYS B CA 1
ATOM 1447 C C . CYS B 1 33 ? 39.592 43.671 2.423 1.00 13.12 91 CYS B C 1
ATOM 1448 O O . CYS B 1 33 ? 40.575 42.945 2.454 1.00 14.24 91 CYS B O 1
ATOM 1451 N N . ASP B 1 34 ? 39.031 44.128 1.302 1.00 14.79 92 ASP B N 1
ATOM 1452 C CA . ASP B 1 34 ? 39.560 43.889 -0.066 1.00 16.21 92 ASP B CA 1
ATOM 1453 C C . ASP B 1 34 ? 39.775 42.387 -0.307 1.00 14.94 92 ASP B C 1
ATOM 1454 O O . ASP B 1 34 ? 40.599 42.061 -1.202 1.00 16.07 92 ASP B O 1
ATOM 1459 N N . PHE B 1 35 ? 39.097 41.533 0.477 1.00 15.36 93 PHE B N 1
ATOM 1460 C CA . PHE B 1 35 ? 39.102 40.057 0.355 1.00 17.38 93 PHE B CA 1
ATOM 1461 C C . PHE B 1 35 ? 40.425 39.455 0.856 1.00 16.87 93 PHE B C 1
ATOM 1462 O O . PHE B 1 35 ? 40.554 38.198 0.789 1.00 18.54 93 PHE B O 1
ATOM 1470 N N . THR B 1 36 ? 41.394 40.273 1.330 1.00 17.11 94 THR B N 1
ATOM 1471 C CA . THR B 1 36 ? 42.757 39.833 1.717 1.00 17.75 94 THR B CA 1
ATOM 1472 C C . THR B 1 36 ? 43.028 40.088 3.205 1.00 13.08 94 THR B C 1
ATOM 1473 O O . THR B 1 36 ? 43.807 39.347 3.810 1.00 15.34 94 THR B O 1
ATOM 1477 N N . GLY B 1 37 ? 42.443 41.133 3.773 1.00 14.92 95 GLY B N 1
ATOM 1478 C CA . GLY B 1 37 ? 42.662 41.442 5.184 1.00 14.54 95 GLY B CA 1
ATOM 1479 C C . GLY B 1 37 ? 43.710 42.531 5.339 1.00 13.93 95 GLY B C 1
ATOM 1480 O O . GLY B 1 37 ? 44.227 42.678 6.458 1.00 16.30 95 GLY B O 1
ATOM 1481 N N . ALA B 1 38 ? 43.979 43.243 4.248 1.00 14.77 96 ALA B N 1
ATOM 1482 C CA . ALA B 1 38 ? 44.963 44.334 4.090 1.00 15.55 96 ALA B CA 1
ATOM 1483 C C . ALA B 1 38 ? 44.156 45.627 3.996 1.00 16.33 96 ALA B C 1
ATOM 1484 O O . ALA B 1 38 ? 43.909 46.112 2.907 1.00 21.98 96 ALA B O 1
ATOM 1486 N N . CYS B 1 39 ? 43.716 46.160 5.151 1.00 15.03 97 CYS B N 1
ATOM 1487 C CA . CYS B 1 39 ? 42.694 47.277 5.151 1.00 12.53 97 CYS B CA 1
ATOM 1488 C C . CYS B 1 39 ? 43.367 48.620 4.798 1.00 11.88 97 CYS B C 1
ATOM 1489 O O . CYS B 1 39 ? 44.527 48.779 5.169 1.00 12.93 97 CYS B O 1
ATOM 1492 N N . ASP B 1 40 ? 42.638 49.545 4.162 1.00 11.30 98 ASP B N 1
ATOM 1493 C CA . ASP B 1 40 ? 43.121 50.895 3.762 1.00 11.69 98 ASP B CA 1
ATOM 1494 C C . ASP B 1 40 ? 42.158 51.910 4.352 1.00 10.28 98 ASP B C 1
ATOM 1495 O O . ASP B 1 40 ? 41.372 52.533 3.663 1.00 12.18 98 ASP B O 1
ATOM 1500 N N . PRO B 1 41 ? 42.215 52.167 5.670 1.00 12.64 99 PRO B N 1
ATOM 1501 C CA . PRO B 1 41 ? 41.181 52.952 6.324 1.00 12.23 99 PRO B CA 1
ATOM 1502 C C . PRO B 1 41 ? 41.170 54.446 6.018 1.00 13.12 99 PRO B C 1
ATOM 1503 O O . PRO B 1 41 ? 42.216 55.048 5.927 1.00 13.50 99 PRO B O 1
ATOM 1507 N N . VAL B 1 42 ? 39.970 54.938 5.744 1.00 13.07 100 VAL B N 1
ATOM 1508 C CA . VAL B 1 42 ? 39.614 56.346 5.467 1.00 13.11 100 VAL B CA 1
ATOM 1509 C C . VAL B 1 42 ? 38.597 56.752 6.529 1.00 10.83 100 VAL B C 1
ATOM 1510 O O . VAL B 1 42 ? 37.566 56.149 6.678 1.00 12.16 100 VAL B O 1
ATOM 1514 N N . VAL B 1 43 ? 38.972 57.736 7.333 1.00 10.82 101 VAL B N 1
ATOM 1515 C CA . VAL B 1 43 ? 38.203 58.084 8.549 1.00 9.62 101 VAL B CA 1
ATOM 1516 C C . VAL B 1 43 ? 37.621 59.481 8.330 1.00 12.18 101 VAL B C 1
ATOM 1517 O O . VAL B 1 43 ? 38.372 60.415 8.059 1.00 13.03 101 VAL B O 1
ATOM 1521 N N . THR B 1 44 ? 36.317 59.575 8.351 1.00 12.65 102 THR B N 1
ATOM 1522 C CA . THR B 1 44 ? 35.572 60.851 8.289 1.00 10.71 102 THR B CA 1
ATOM 1523 C C . THR B 1 44 ? 34.898 61.042 9.649 1.00 10.22 102 THR B C 1
ATOM 1524 O O . THR B 1 44 ? 34.652 60.044 10.388 1.00 11.05 102 THR B O 1
ATOM 1528 N N . ALA B 1 45 ? 34.542 62.267 9.995 1.00 11.16 103 ALA B N 1
ATOM 1529 C CA . ALA B 1 45 ? 33.975 62.431 11.332 1.00 11.24 103 ALA B CA 1
ATOM 1530 C C . ALA B 1 45 ? 33.199 63.733 11.465 1.00 9.18 103 ALA B C 1
ATOM 1531 O O . ALA B 1 45 ? 33.384 64.632 10.671 1.00 11.80 103 ALA B O 1
ATOM 1533 N N . PHE B 1 46 ? 32.353 63.791 12.491 1.00 12.59 104 PHE B N 1
ATOM 1534 C CA . PHE B 1 46 ? 31.468 64.934 12.707 1.00 10.52 104 PHE B CA 1
ATOM 1535 C C . PHE B 1 46 ? 31.190 65.011 14.203 1.00 13.16 104 PHE B C 1
ATOM 1536 O O . PHE B 1 46 ? 30.777 64.011 14.826 1.00 14.66 104 PHE B O 1
ATOM 1544 N N . LEU B 1 47 ? 31.343 66.200 14.783 1.00 14.92 105 LEU B N 1
ATOM 1545 C CA . LEU B 1 47 ? 31.101 66.344 16.211 1.00 14.01 105 LEU B CA 1
ATOM 1546 C C . LEU B 1 47 ? 29.681 66.875 16.365 1.00 12.45 105 LEU B C 1
ATOM 1547 O O . LEU B 1 47 ? 29.362 67.995 15.897 1.00 12.93 105 LEU B O 1
ATOM 1552 N N . ASP B 1 48 ? 28.793 66.014 16.826 1.00 12.04 106 ASP B N 1
ATOM 1553 C CA . ASP B 1 48 ? 27.345 66.246 16.764 1.00 12.51 106 ASP B CA 1
ATOM 1554 C C . ASP B 1 48 ? 26.848 66.812 18.066 1.00 10.60 106 ASP B C 1
ATOM 1555 O O . ASP B 1 48 ? 26.810 66.103 19.002 1.00 11.40 106 ASP B O 1
ATOM 1560 N N . LEU B 1 49 ? 26.458 68.071 18.034 1.00 9.81 107 LEU B N 1
ATOM 1561 C CA . LEU B 1 49 ? 25.910 68.814 19.186 1.00 10.69 107 LEU B CA 1
ATOM 1562 C C . LEU B 1 49 ? 24.370 68.869 19.127 1.00 11.34 107 LEU B C 1
ATOM 1563 O O . LEU B 1 49 ? 23.750 69.000 20.192 1.00 12.67 107 LEU B O 1
ATOM 1568 N N . GLU B 1 50 ? 23.762 68.664 17.945 1.00 11.88 108 GLU B N 1
ATOM 1569 C CA . GLU B 1 50 ? 22.311 68.857 17.769 1.00 11.19 108 GLU B CA 1
ATOM 1570 C C . GLU B 1 50 ? 21.568 67.534 17.975 1.00 10.29 108 GLU B C 1
ATOM 1571 O O . GLU B 1 50 ? 20.495 67.638 18.486 1.00 13.38 108 GLU B O 1
ATOM 1577 N N . SER B 1 51 ? 22.134 66.367 17.613 1.00 12.83 109 SER B N 1
ATOM 1578 C CA . SER B 1 51 ? 21.404 65.100 17.782 1.00 10.69 109 SER B CA 1
ATOM 1579 C C . SER B 1 51 ? 22.243 64.001 18.423 1.00 13.08 109 SER B C 1
ATOM 1580 O O . SER B 1 51 ? 22.139 62.818 17.983 1.00 16.52 109 SER B O 1
ATOM 1583 N N . PRO B 1 52 ? 22.983 64.291 19.520 1.00 13.71 110 PRO B N 1
ATOM 1584 C CA . PRO B 1 52 ? 23.977 63.341 20.009 1.00 15.12 110 PRO B CA 1
ATOM 1585 C C . PRO B 1 52 ? 23.368 62.039 20.541 1.00 13.09 110 PRO B C 1
ATOM 1586 O O . PRO B 1 52 ? 24.050 61.004 20.517 1.00 16.76 110 PRO B O 1
ATOM 1590 N N . LEU B 1 53 ? 22.086 62.056 20.892 1.00 13.59 111 LEU B N 1
ATOM 1591 C CA . LEU B 1 53 ? 21.401 60.887 21.484 1.00 14.93 111 LEU B CA 1
ATOM 1592 C C . LEU B 1 53 ? 20.559 60.139 20.433 1.00 14.53 111 LEU B C 1
ATOM 1593 O O . LEU B 1 53 ? 19.928 59.181 20.823 1.00 18.77 111 LEU B O 1
ATOM 1598 N N . SER B 1 54 ? 20.613 60.521 19.162 1.00 12.59 112 SER B N 1
ATOM 1599 C CA . SER B 1 54 ? 19.824 59.896 18.076 1.00 13.17 112 SER B CA 1
ATOM 1600 C C . SER B 1 54 ? 20.652 58.792 17.432 1.00 15.95 112 SER B C 1
ATOM 1601 O O . SER B 1 54 ? 21.882 58.762 17.539 1.00 12.27 112 SER B O 1
ATOM 1604 N N . PRO B 1 55 ? 20.010 57.890 16.665 1.00 16.45 113 PRO B N 1
ATOM 1605 C CA . PRO B 1 55 ? 20.777 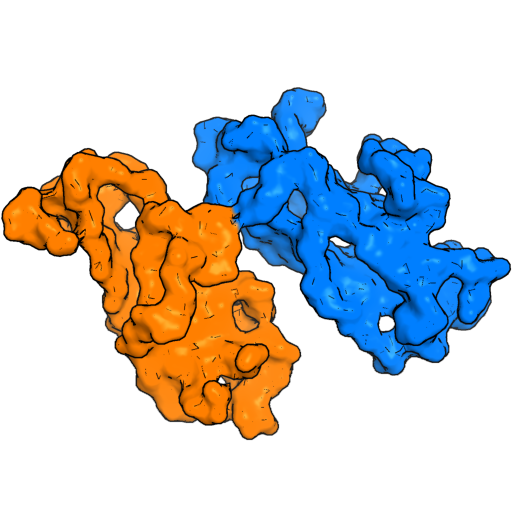56.904 15.902 1.00 18.65 113 PRO B CA 1
ATOM 1606 C C . PRO B 1 55 ? 21.794 57.499 14.920 1.00 17.50 113 PRO B C 1
ATOM 1607 O O . PRO B 1 55 ? 21.527 58.547 14.276 1.00 15.23 113 PRO B O 1
ATOM 1611 N N . TRP B 1 56 ? 22.924 56.799 14.794 1.00 20.30 114 TRP B N 1
ATOM 1612 C CA . TRP B 1 56 ? 23.959 57.075 13.776 1.00 23.23 114 TRP B CA 1
ATOM 1613 C C . TRP B 1 56 ? 23.186 57.280 12.466 1.00 20.52 114 TRP B C 1
ATOM 1614 O O . TRP B 1 56 ? 22.305 56.486 12.150 1.00 31.44 114 TRP B O 1
ATOM 1625 N N . PRO B 1 57 ? 23.468 58.330 11.646 1.00 18.55 115 PRO B N 1
ATOM 1626 C CA . PRO B 1 57 ? 24.591 59.249 11.847 1.00 17.98 115 PRO B CA 1
ATOM 1627 C C . PRO B 1 57 ? 24.337 60.556 12.627 1.00 19.41 115 PRO B C 1
ATOM 1628 O O . PRO B 1 57 ? 25.217 61.419 12.546 1.00 16.17 115 PRO B O 1
ATOM 1632 N N . GLY B 1 58 ? 23.157 60.744 13.249 1.00 18.79 116 GLY B N 1
ATOM 1633 C CA . GLY B 1 58 ? 22.736 62.008 13.906 1.00 21.69 116 GLY B CA 1
ATOM 1634 C C . GLY B 1 58 ? 22.256 63.092 12.936 1.00 27.03 116 GLY B C 1
ATOM 1635 O O . GLY B 1 58 ? 21.718 62.703 11.878 1.00 26.92 116 GLY B O 1
ATOM 1636 N N . SER B 1 59 ? 22.462 64.390 13.283 1.00 30.44 117 SER B N 1
ATOM 1637 C CA . SER B 1 59 ? 21.838 65.601 12.654 1.00 26.79 117 SER B CA 1
ATOM 1638 C C . SER B 1 59 ? 22.227 65.713 11.156 1.00 26.41 117 SER B C 1
ATOM 1639 O O . SER B 1 59 ? 21.385 66.118 10.302 1.00 31.64 117 SER B O 1
ATOM 1642 N N . VAL B 1 60 ? 23.455 65.339 10.825 1.00 13.39 118 VAL B N 1
ATOM 1643 C CA . VAL B 1 60 ? 24.136 65.726 9.565 1.00 11.83 118 VAL B CA 1
ATOM 1644 C C . VAL B 1 60 ? 24.678 64.462 8.891 1.00 11.14 118 VAL B C 1
ATOM 1645 O O . VAL B 1 60 ? 25.458 63.738 9.533 1.00 14.53 118 VAL B O 1
ATOM 1649 N N . ALA B 1 61 ? 24.319 64.234 7.634 1.00 14.49 119 ALA B N 1
ATOM 1650 C CA . ALA B 1 61 ? 24.644 62.967 6.936 1.00 14.73 119 ALA B CA 1
ATOM 1651 C C . ALA B 1 61 ? 26.163 62.852 6.780 1.00 13.72 119 ALA B C 1
ATOM 1652 O O . ALA B 1 61 ? 26.841 63.896 6.534 1.00 19.03 119 ALA B O 1
ATOM 1654 N N . ALA B 1 62 ? 26.664 61.619 6.864 1.00 15.60 120 ALA B N 1
ATOM 1655 C CA . ALA B 1 62 ? 28.103 61.288 6.742 1.00 15.35 120 ALA B CA 1
ATOM 1656 C C . ALA B 1 62 ? 28.682 61.817 5.421 1.00 16.75 120 ALA B C 1
ATOM 1657 O O . ALA B 1 62 ? 29.910 62.100 5.371 1.00 19.38 120 ALA B O 1
ATOM 1659 N N . SER B 1 63 ? 27.856 61.979 4.385 1.00 17.00 121 SER B N 1
ATOM 1660 C CA . SER B 1 63 ? 28.318 62.465 3.056 1.00 21.23 121 SER B CA 1
ATOM 1661 C C . SER B 1 63 ? 28.921 63.873 3.199 1.00 17.34 121 SER B C 1
ATOM 1662 O O . SER B 1 63 ? 29.705 64.240 2.347 1.00 18.69 121 SER B O 1
ATOM 1665 N N . LYS B 1 64 ? 28.568 64.615 4.264 1.00 14.83 122 LYS B N 1
ATOM 1666 C CA . LYS B 1 64 ? 29.000 66.018 4.456 1.00 17.59 122 LYS B CA 1
ATOM 1667 C C . LYS B 1 64 ? 30.216 66.113 5.387 1.00 16.84 122 LYS B C 1
ATOM 1668 O O . LYS B 1 64 ? 30.683 67.242 5.621 1.00 22.48 122 LYS B O 1
ATOM 1674 N N . TRP B 1 65 ? 30.681 64.993 5.923 1.00 16.40 123 TRP B N 1
ATOM 1675 C CA . TRP B 1 65 ? 31.811 64.902 6.878 1.00 15.59 123 TRP B CA 1
ATOM 1676 C C . TRP B 1 65 ? 33.148 65.031 6.151 1.00 17.17 123 TRP B C 1
ATOM 1677 O O . TRP B 1 65 ? 33.295 64.546 4.968 1.00 23.02 123 TRP B O 1
ATOM 1688 N N . LYS B 1 66 ? 34.096 65.640 6.848 1.00 16.52 124 LYS B N 1
ATOM 1689 C CA . LYS B 1 66 ? 35.458 65.897 6.335 1.00 18.94 124 LYS B CA 1
ATOM 1690 C C . LYS B 1 66 ? 36.334 64.694 6.675 1.00 15.35 124 LYS B C 1
ATOM 1691 O O . LYS B 1 66 ? 36.082 63.985 7.692 1.00 16.01 124 LYS B O 1
ATOM 1697 N N . THR B 1 67 ? 37.292 64.422 5.805 1.00 18.27 125 THR B N 1
ATOM 1698 C CA . THR B 1 67 ? 38.283 63.333 5.977 1.00 16.14 125 THR B CA 1
ATOM 1699 C C . THR B 1 67 ? 39.312 63.791 7.027 1.00 18.43 125 THR B C 1
ATOM 1700 O O . THR B 1 67 ? 39.817 64.932 6.916 1.00 18.15 125 THR B O 1
ATOM 1704 N N . ILE B 1 68 ? 39.536 62.949 8.034 1.00 15.38 126 ILE B N 1
ATOM 1705 C CA . ILE B 1 68 ? 40.398 63.159 9.221 1.00 19.79 126 ILE B CA 1
ATOM 1706 C C . ILE B 1 68 ? 41.733 62.417 9.026 1.00 18.28 126 ILE B C 1
ATOM 1707 O O . ILE B 1 68 ? 42.766 62.900 9.522 1.00 16.74 126 ILE B O 1
ATOM 1712 N N . PHE B 1 69 ? 41.744 61.270 8.346 1.00 13.90 127 PHE B N 1
ATOM 1713 C CA . PHE B 1 69 ? 42.888 60.324 8.369 1.00 13.20 127 PHE B CA 1
ATOM 1714 C C . PHE B 1 69 ? 42.684 59.289 7.272 1.00 13.85 127 PHE B C 1
ATOM 1715 O O . PHE B 1 69 ? 41.535 58.883 7.097 1.00 16.36 127 PHE B O 1
ATOM 1723 N N . GLU B 1 70 ? 43.778 58.950 6.578 1.00 17.36 128 GLU B N 1
ATOM 1724 C CA . GLU B 1 70 ? 43.868 57.922 5.535 1.00 17.84 128 GLU B CA 1
ATOM 1725 C C . GLU B 1 70 ? 45.134 57.109 5.806 1.00 16.39 128 GLU B C 1
ATOM 1726 O O . GLU B 1 70 ? 46.147 57.696 6.158 1.00 17.41 128 GLU B O 1
ATOM 1732 N N . ALA B 1 71 ? 45.086 55.789 5.589 1.00 12.83 129 ALA B N 1
ATOM 1733 C CA . ALA B 1 71 ? 46.288 54.948 5.593 1.00 14.05 129 ALA B CA 1
ATOM 1734 C C . ALA B 1 71 ? 46.062 53.884 4.545 1.00 17.31 129 ALA B C 1
ATOM 1735 O O . ALA B 1 71 ? 44.885 53.523 4.299 1.00 20.68 129 ALA B O 1
ATOM 1737 N N . THR B 1 72 ? 47.165 53.390 4.027 1.00 21.59 130 THR B N 1
ATOM 1738 C CA . THR B 1 72 ? 47.177 52.227 3.138 1.00 19.28 130 THR B CA 1
ATOM 1739 C C . THR B 1 72 ? 47.792 51.057 3.890 1.00 14.60 130 THR B C 1
ATOM 1740 O O . THR B 1 72 ? 48.839 51.191 4.372 1.00 16.92 130 THR B O 1
ATOM 1744 N N . ASP B 1 73 ? 47.170 49.888 3.853 1.00 14.94 131 ASP B N 1
ATOM 1745 C CA . ASP B 1 73 ? 47.733 48.636 4.404 1.00 15.57 131 ASP B CA 1
ATOM 1746 C C . ASP B 1 73 ? 48.099 48.837 5.870 1.00 15.59 131 ASP B C 1
ATOM 1747 O O . ASP B 1 73 ? 49.253 48.501 6.231 1.00 18.72 131 ASP B O 1
ATOM 1752 N N . GLN B 1 74 ? 47.153 49.366 6.654 1.00 14.67 132 GLN B N 1
ATOM 1753 C CA . GLN B 1 74 ? 47.260 49.486 8.126 1.00 15.53 132 GLN B CA 1
ATOM 1754 C C . GLN B 1 74 ? 45.919 49.105 8.761 1.00 11.61 132 GLN B C 1
ATOM 1755 O O . GLN B 1 74 ? 44.938 49.877 8.622 1.00 13.10 132 GLN B O 1
ATOM 1761 N N . ASN B 1 75 ? 45.860 47.957 9.432 1.00 10.92 133 ASN B N 1
ATOM 1762 C CA . ASN B 1 75 ? 44.613 47.447 10.058 1.00 10.17 133 ASN B CA 1
ATOM 1763 C C . ASN B 1 75 ? 44.305 48.177 11.370 1.00 16.88 133 ASN B C 1
ATOM 1764 O O . ASN B 1 75 ? 43.106 48.359 11.686 1.00 26.19 133 ASN B O 1
ATOM 1769 N N . SER B 1 76 ? 45.367 48.584 12.099 1.00 16.24 134 SER B N 1
ATOM 1770 C CA . SER B 1 76 ? 45.252 49.057 13.500 1.00 15.24 134 SER B CA 1
ATOM 1771 C C . SER B 1 76 ? 46.066 50.342 13.625 1.00 15.06 134 SER B C 1
ATOM 1772 O O . SER B 1 76 ? 47.002 50.418 14.429 1.00 19.49 134 SER B O 1
ATOM 1775 N N . PRO B 1 77 ? 45.760 51.362 12.811 1.00 14.51 135 PRO B N 1
ATOM 1776 C CA . PRO B 1 77 ? 46.584 52.581 12.865 1.00 13.93 135 PRO B CA 1
ATOM 1777 C C . PRO B 1 77 ? 46.373 53.393 14.147 1.00 14.32 135 PRO B C 1
ATOM 1778 O O . PRO B 1 77 ? 45.256 53.567 14.609 1.00 14.71 135 PRO B O 1
ATOM 1782 N N . THR B 1 78 ? 47.473 53.986 14.623 1.00 15.97 136 THR B N 1
ATOM 1783 C CA . THR B 1 78 ? 47.436 55.209 15.474 1.00 15.20 136 THR B CA 1
ATOM 1784 C C . THR B 1 78 ? 46.972 56.375 14.583 1.00 12.83 136 THR B C 1
ATOM 1785 O O . THR B 1 78 ? 47.487 56.501 13.455 1.00 13.80 136 THR B O 1
ATOM 1789 N N . ILE B 1 79 ? 46.017 57.164 15.073 1.00 12.24 137 ILE B N 1
ATOM 1790 C CA . ILE B 1 79 ? 45.354 58.274 14.334 1.00 13.18 137 ILE B CA 1
ATOM 1791 C C . ILE B 1 79 ? 45.761 59.614 14.981 1.00 13.28 137 ILE B C 1
ATOM 1792 O O . ILE B 1 79 ? 46.547 60.369 14.309 1.00 13.18 137 ILE B O 1
ATOM 1797 N N . GLY B 1 80 ? 45.373 59.879 16.228 1.00 14.86 138 GLY B N 1
ATOM 1798 C CA . GLY B 1 80 ? 45.891 61.044 16.987 1.00 17.00 138 GLY B CA 1
ATOM 1799 C C . GLY B 1 80 ? 45.482 62.330 16.287 1.00 16.10 138 GLY B C 1
ATOM 1800 O O . GLY B 1 80 ? 46.323 63.268 16.275 1.00 14.63 138 GLY B O 1
ATOM 1801 N N . ARG B 1 81 ? 44.271 62.382 15.690 1.00 14.65 139 ARG B N 1
ATOM 1802 C CA . ARG B 1 81 ? 43.699 63.562 15.006 1.00 13.88 139 ARG B CA 1
ATOM 1803 C C . ARG B 1 81 ? 42.501 64.147 15.777 1.00 14.70 139 ARG B C 1
ATOM 1804 O O . ARG B 1 81 ? 41.633 63.390 16.308 1.00 14.54 139 ARG B O 1
ATOM 1812 N N . SER B 1 82 ? 42.419 65.481 15.803 1.00 14.80 140 SER B N 1
ATOM 1813 C CA . SER B 1 82 ? 41.425 66.198 16.626 1.00 13.94 140 SER B CA 1
ATOM 1814 C C . SER B 1 82 ? 40.238 66.577 15.753 1.00 13.29 140 SER B C 1
ATOM 1815 O O . SER B 1 82 ? 40.426 66.837 14.573 1.00 13.43 140 SER B O 1
ATOM 1818 N N . VAL B 1 83 ? 39.059 66.609 16.357 1.00 14.88 141 VAL B N 1
ATOM 1819 C CA . VAL B 1 83 ? 37.836 67.204 15.774 1.00 14.36 141 VAL B CA 1
ATOM 1820 C C . VAL B 1 83 ? 37.300 68.137 16.818 1.00 13.71 141 VAL B C 1
ATOM 1821 O O . VAL B 1 83 ? 37.153 67.679 17.956 1.00 12.66 141 VAL B O 1
ATOM 1825 N N . ILE B 1 84 ? 37.204 69.410 16.435 1.00 14.81 142 ILE B N 1
ATOM 1826 C CA . ILE B 1 84 ? 36.970 70.525 17.383 1.00 13.46 142 ILE B CA 1
ATOM 1827 C C . ILE B 1 84 ? 35.731 71.304 16.940 1.00 11.98 142 ILE B C 1
ATOM 1828 O O . ILE B 1 84 ? 35.566 71.589 15.738 1.00 13.26 142 ILE B O 1
ATOM 1833 N N . ARG B 1 85 ? 34.917 71.684 17.915 1.00 12.90 143 ARG B N 1
ATOM 1834 C CA . ARG B 1 85 ? 33.727 72.542 17.736 1.00 14.94 143 ARG B CA 1
ATOM 1835 C C . ARG B 1 85 ? 33.542 73.432 18.956 1.00 11.99 143 ARG B C 1
ATOM 1836 O O . ARG B 1 85 ? 33.812 72.956 20.056 1.00 15.48 143 ARG B O 1
ATOM 1844 N N . ASP B 1 86 ? 33.033 74.635 18.729 1.00 12.93 144 ASP B N 1
ATOM 1845 C CA . ASP B 1 86 ? 32.742 75.602 19.823 1.00 12.23 144 ASP B CA 1
ATOM 1846 C C . ASP B 1 86 ? 31.254 75.611 20.112 1.00 13.14 144 ASP B C 1
ATOM 1847 O O . ASP B 1 86 ? 30.403 75.526 19.133 1.00 13.82 144 ASP B O 1
ATOM 1852 N N . MET B 1 87 ? 30.960 75.709 21.420 1.00 13.62 145 MET B N 1
ATOM 1853 C CA . MET B 1 87 ? 29.583 75.971 21.846 1.00 15.25 145 MET B CA 1
ATOM 1854 C C . MET B 1 87 ? 29.507 77.440 22.248 1.00 12.49 145 MET B C 1
ATOM 1855 O O . MET B 1 87 ? 30.162 77.800 23.238 1.00 13.60 145 MET B O 1
ATOM 1860 N N . CYS B 1 88 ? 28.693 78.224 21.541 1.00 12.12 146 CYS B N 1
ATOM 1861 C CA . CYS B 1 88 ? 28.618 79.705 21.664 1.00 13.79 146 CYS B CA 1
ATOM 1862 C C . CYS B 1 88 ? 27.216 80.165 22.042 1.00 13.19 146 CYS B C 1
ATOM 1863 O O . CYS B 1 88 ? 26.324 80.004 21.286 1.00 10.60 146 CYS B O 1
ATOM 1866 N N . GLY B 1 89 ? 27.083 80.821 23.167 1.00 13.37 147 GLY B N 1
ATOM 1867 C CA . GLY B 1 89 ? 25.845 81.527 23.534 1.00 16.15 147 GLY B CA 1
ATOM 1868 C C . GLY B 1 89 ? 25.012 80.768 24.539 1.00 16.51 147 GLY B C 1
ATOM 1869 O O . GLY B 1 89 ? 23.904 81.247 24.886 1.00 23.61 147 GLY B O 1
ATOM 1870 N N . GLY B 1 90 ? 25.473 79.594 24.977 1.00 14.79 148 GLY B N 1
ATOM 1871 C CA . GLY B 1 90 ? 24.692 78.774 25.910 1.00 18.48 148 GLY B CA 1
ATOM 1872 C C . GLY B 1 90 ? 25.334 77.421 26.107 1.00 16.97 148 GLY B C 1
ATOM 1873 O O . GLY B 1 90 ? 26.470 77.243 25.637 1.00 22.37 148 GLY B O 1
ATOM 1874 N N . SER B 1 91 ? 24.595 76.519 26.750 1.00 16.28 149 SER B N 1
ATOM 1875 C CA . SER B 1 91 ? 25.067 75.235 27.313 1.00 20.23 149 SER B CA 1
ATOM 1876 C C . SER B 1 91 ? 24.797 74.102 26.333 1.00 17.82 149 SER B C 1
ATOM 1877 O O . SER B 1 91 ? 23.998 74.291 25.478 1.00 19.43 149 SER B O 1
ATOM 1880 N N . ALA B 1 92 ? 25.544 73.015 26.468 1.00 15.99 150 ALA B N 1
ATOM 1881 C CA . ALA B 1 92 ? 25.296 71.687 25.869 1.00 18.52 150 ALA B CA 1
ATOM 1882 C C . ALA B 1 92 ? 25.618 70.658 26.940 1.00 16.59 150 ALA B C 1
ATOM 1883 O O . ALA B 1 92 ? 26.507 70.937 27.727 1.00 27.03 150 ALA B O 1
ATOM 1885 N N . SER B 1 93 ? 24.879 69.561 27.067 1.00 18.87 151 SER B N 1
ATOM 1886 C CA . SER B 1 93 ? 25.175 68.597 28.139 1.00 17.63 151 SER B CA 1
ATOM 1887 C C . SER B 1 93 ? 25.847 67.350 27.587 1.00 15.59 151 SER B C 1
ATOM 1888 O O . SER B 1 93 ? 26.363 66.558 28.379 1.00 18.41 151 SER B O 1
ATOM 1891 N N . ASN B 1 94 ? 25.861 67.205 26.279 1.00 15.44 152 ASN B N 1
ATOM 1892 C CA . ASN B 1 94 ? 26.655 66.123 25.679 1.00 17.58 152 ASN B CA 1
ATOM 1893 C C . ASN B 1 94 ? 26.929 66.409 24.204 1.00 13.03 152 ASN B C 1
ATOM 1894 O O . ASN B 1 94 ? 26.330 67.293 23.607 1.00 18.57 152 ASN B O 1
ATOM 1899 N N . VAL B 1 95 ? 27.854 65.625 23.662 1.00 11.93 153 VAL B N 1
ATOM 1900 C CA . VAL B 1 95 ? 28.262 65.753 22.251 1.00 11.39 153 VAL B CA 1
ATOM 1901 C C . VAL B 1 95 ? 28.624 64.359 21.785 1.00 11.52 153 VAL B C 1
ATOM 1902 O O . VAL B 1 95 ? 29.083 63.575 22.609 1.00 13.04 153 VAL B O 1
ATOM 1906 N N . ASN B 1 96 ? 28.364 64.056 20.512 1.00 11.04 154 ASN B N 1
ATOM 1907 C CA . ASN B 1 96 ? 28.726 62.743 19.989 1.00 10.30 154 ASN B CA 1
ATOM 1908 C C . ASN B 1 96 ? 29.695 62.926 18.848 1.00 11.04 154 ASN B C 1
ATOM 1909 O O . ASN B 1 96 ? 29.293 63.506 17.825 1.00 11.95 154 ASN B O 1
ATOM 1914 N N . LEU B 1 97 ? 30.882 62.403 19.011 1.00 10.41 155 LEU B N 1
ATOM 1915 C CA . LEU B 1 97 ? 31.888 62.315 17.938 1.00 10.54 155 LEU B CA 1
ATOM 1916 C C . LEU B 1 97 ? 31.513 61.093 17.076 1.00 8.92 155 LEU B C 1
ATOM 1917 O O . LEU B 1 97 ? 31.750 59.980 17.517 1.00 11.03 155 LEU B O 1
ATOM 1922 N N . ARG B 1 98 ? 30.906 61.352 15.935 1.00 10.05 156 ARG B N 1
ATOM 1923 C CA . ARG B 1 98 ? 30.416 60.339 14.963 1.00 11.72 156 ARG B CA 1
ATOM 1924 C C . ARG B 1 98 ? 31.602 60.066 14.047 1.00 9.48 156 ARG B C 1
ATOM 1925 O O . ARG B 1 98 ? 32.132 61.018 13.520 1.00 12.42 156 ARG B O 1
ATOM 1933 N N . VAL B 1 99 ? 31.973 58.819 13.828 1.00 9.92 157 VAL B N 1
ATOM 1934 C CA . VAL B 1 99 ? 33.118 58.456 12.960 1.00 10.91 157 VAL B CA 1
ATOM 1935 C C . VAL B 1 99 ? 32.683 57.338 11.994 1.00 13.60 157 VAL B C 1
ATOM 1936 O O . VAL B 1 99 ? 32.038 56.341 12.413 1.00 18.65 157 VAL B O 1
ATOM 1940 N N . LEU B 1 100 ? 32.965 57.569 10.731 1.00 12.11 158 LEU B N 1
ATOM 1941 C CA . LEU B 1 100 ? 32.864 56.528 9.693 1.00 11.30 158 LEU B CA 1
ATOM 1942 C C . LEU B 1 100 ? 34.270 56.117 9.299 1.00 10.67 158 LEU B C 1
ATOM 1943 O O . LEU B 1 100 ? 35.069 57.001 8.964 1.00 13.09 158 LEU B O 1
ATOM 1948 N N . VAL B 1 101 ? 34.530 54.820 9.247 1.00 11.05 159 VAL B N 1
ATOM 1949 C CA . VAL B 1 101 ? 35.809 54.284 8.719 1.00 11.51 159 VAL B CA 1
ATOM 1950 C C . VAL B 1 101 ? 35.440 53.420 7.503 1.00 10.54 159 VAL B C 1
ATOM 1951 O O . VAL B 1 101 ? 34.735 52.407 7.684 1.00 14.67 159 VAL B O 1
ATOM 1955 N N . ASN B 1 102 ? 35.815 53.885 6.338 1.00 10.99 160 ASN B N 1
ATOM 1956 C CA . ASN B 1 102 ? 35.681 53.084 5.102 1.00 13.08 160 ASN B CA 1
ATOM 1957 C C . ASN B 1 102 ? 37.039 52.509 4.767 1.00 14.50 160 ASN B C 1
ATOM 1958 O O . ASN B 1 102 ? 38.074 53.063 5.101 1.00 18.03 160 ASN B O 1
ATOM 1963 N N . ASP B 1 103 ? 37.035 51.502 3.928 1.00 16.31 161 ASP B N 1
ATOM 1964 C CA . ASP B 1 103 ? 38.246 51.188 3.152 1.00 15.74 161 ASP B CA 1
ATOM 1965 C C . ASP B 1 103 ? 38.270 52.121 1.936 1.00 17.20 161 ASP B C 1
ATOM 1966 O O . ASP B 1 103 ? 37.209 52.316 1.333 1.00 17.49 161 ASP B O 1
ATOM 1971 N N . ALA B 1 104 ? 39.456 52.616 1.561 1.00 17.98 162 ALA B N 1
ATOM 1972 C CA . ALA B 1 104 ? 39.701 53.502 0.396 1.00 18.20 162 ALA B CA 1
ATOM 1973 C C . ALA B 1 104 ? 39.135 52.906 -0.907 1.00 18.51 162 ALA B C 1
ATOM 1974 O O . ALA B 1 104 ? 38.709 53.657 -1.764 1.00 20.84 162 ALA B O 1
ATOM 1976 N N . ASP B 1 105 ? 39.098 51.586 -1.031 1.00 16.27 163 ASP B N 1
ATOM 1977 C CA . ASP B 1 105 ? 38.627 50.880 -2.259 1.00 21.31 163 ASP B CA 1
ATOM 1978 C C . ASP B 1 105 ? 37.090 50.714 -2.262 1.00 26.54 163 ASP B C 1
ATOM 1979 O O . ASP B 1 105 ? 36.528 50.475 -3.368 1.00 31.68 163 ASP B O 1
ATOM 1984 N N . SER B 1 106 ? 36.421 50.860 -1.107 1.00 30.40 164 SER B N 1
ATOM 1985 C CA . SER B 1 106 ? 34.935 50.810 -0.924 1.00 38.26 164 SER B CA 1
ATOM 1986 C C . SER B 1 106 ? 34.255 51.789 -1.887 1.00 35.49 164 SER B C 1
ATOM 1987 O O . SER B 1 106 ? 33.938 52.916 -1.382 1.00 29.79 164 SER B O 1
ATOM 1990 N N . GLN B 1 110 ? 28.193 50.499 1.031 1.00 61.14 168 GLN B N 1
ATOM 1991 C CA . GLN B 1 110 ? 27.654 49.850 2.267 1.00 55.99 168 GLN B CA 1
ATOM 1992 C C . GLN B 1 110 ? 28.614 48.766 2.808 1.00 43.99 168 GLN B C 1
ATOM 1993 O O . GLN B 1 110 ? 28.130 47.860 3.587 1.00 51.02 168 GLN B O 1
ATOM 1999 N N . ASP B 1 111 ? 29.919 48.887 2.465 1.00 38.13 169 ASP B N 1
ATOM 2000 C CA . ASP B 1 111 ? 31.053 47.955 2.768 1.00 31.05 169 ASP B CA 1
ATOM 2001 C C . ASP B 1 111 ? 32.059 48.631 3.735 1.00 24.10 169 ASP B C 1
ATOM 2002 O O . ASP B 1 111 ? 33.256 48.414 3.604 1.00 38.57 169 ASP B O 1
ATOM 2007 N N . GLU B 1 112 ? 31.532 49.392 4.679 1.00 17.24 170 GLU B N 1
ATOM 2008 C CA . GLU B 1 112 ? 32.370 50.151 5.641 1.00 14.12 170 GLU B CA 1
ATOM 2009 C C . GLU B 1 112 ? 33.134 49.202 6.546 1.00 12.49 170 GLU B C 1
ATOM 2010 O O . GLU B 1 112 ? 32.683 48.071 6.844 1.00 19.88 170 GLU B O 1
ATOM 2016 N N . ILE B 1 113 ? 34.249 49.725 7.067 1.00 14.13 171 ILE B N 1
ATOM 2017 C CA . ILE B 1 113 ? 34.974 49.073 8.180 1.00 12.85 171 ILE B CA 1
ATOM 2018 C C . ILE B 1 113 ? 34.172 49.274 9.482 1.00 10.91 171 ILE B C 1
ATOM 2019 O O . ILE B 1 113 ? 34.043 48.337 10.272 1.00 13.25 171 ILE B O 1
ATOM 2024 N N . GLY B 1 114 ? 33.638 50.463 9.712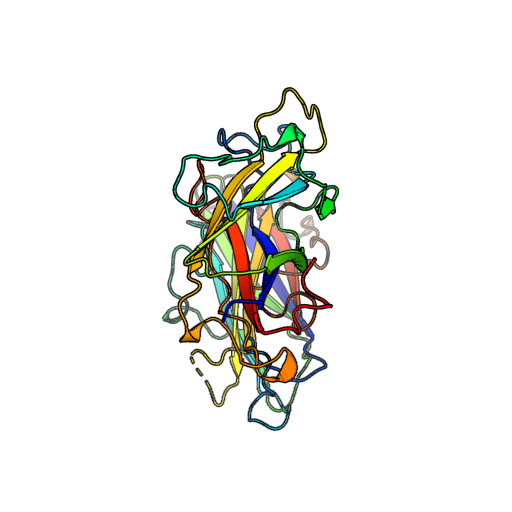 1.00 11.64 172 GLY B N 1
ATOM 2025 C CA . GLY B 1 114 ? 32.849 50.677 10.923 1.00 10.37 172 GLY B CA 1
ATOM 2026 C C . GLY B 1 114 ? 32.174 52.031 10.997 1.00 10.14 172 GLY B C 1
ATOM 2027 O O . GLY B 1 114 ? 32.613 52.976 10.327 1.00 12.01 172 GLY B O 1
ATOM 2028 N N . LYS B 1 115 ? 31.145 52.063 11.851 1.00 10.20 173 LYS B N 1
ATOM 2029 C CA . LYS B 1 115 ? 30.288 53.228 12.174 1.00 11.79 173 LYS B CA 1
ATOM 2030 C C . LYS B 1 115 ? 30.287 53.352 13.690 1.00 12.44 173 LYS B C 1
ATOM 2031 O O . LYS B 1 115 ? 29.794 52.492 14.336 1.00 11.21 173 LYS B O 1
ATOM 2037 N N . PHE B 1 116 ? 30.960 54.410 14.196 1.00 12.19 174 PHE B N 1
ATOM 2038 C CA . PHE B 1 116 ? 31.269 54.584 15.634 1.00 11.48 174 PHE B CA 1
ATOM 2039 C C . PHE B 1 116 ? 30.598 55.852 16.153 1.00 10.49 174 PHE B C 1
ATOM 2040 O O . PHE B 1 116 ? 30.542 56.814 15.404 1.00 10.92 174 PHE B O 1
ATOM 2048 N N . SER B 1 117 ? 30.054 55.783 17.362 1.00 11.84 175 SER B N 1
ATOM 2049 C CA . SER B 1 117 ? 29.503 56.914 18.159 1.00 13.40 175 SER B CA 1
ATOM 2050 C C . SER B 1 117 ? 30.283 56.967 19.464 1.00 13.16 175 SER B C 1
ATOM 2051 O O . SER B 1 117 ? 30.124 56.103 20.235 1.00 17.50 175 SER B O 1
ATOM 2054 N N . CYS B 1 118 ? 31.098 58.042 19.634 1.00 11.26 176 CYS B N 1
ATOM 2055 C CA . CYS B 1 118 ? 31.920 58.360 20.831 1.00 12.85 176 CYS B CA 1
ATOM 2056 C C . CYS B 1 118 ? 31.160 59.487 21.577 1.00 12.04 176 CYS B C 1
ATOM 2057 O O . CYS B 1 118 ? 31.307 60.665 21.209 1.00 11.59 176 CYS B O 1
ATOM 2060 N N . LEU B 1 119 ? 30.270 59.127 22.510 1.00 12.26 177 LEU B N 1
ATOM 2061 C CA . LEU B 1 119 ? 29.358 60.049 23.243 1.00 11.77 177 LEU B CA 1
ATOM 2062 C C . LEU B 1 119 ? 30.100 60.522 24.499 1.00 10.33 177 LEU B C 1
ATOM 2063 O O . LEU B 1 119 ? 30.607 59.709 25.241 1.00 12.71 177 LEU B O 1
ATOM 2068 N N . PHE B 1 120 ? 30.196 61.823 24.675 1.00 11.29 178 PHE B N 1
ATOM 2069 C CA . PHE B 1 120 ? 30.948 62.484 25.779 1.00 12.68 178 PHE B CA 1
ATOM 2070 C C . PHE B 1 120 ? 29.993 63.404 26.539 1.00 14.59 178 PHE B C 1
ATOM 2071 O O . PHE B 1 120 ? 29.235 64.163 25.900 1.00 14.78 178 PHE B O 1
ATOM 2079 N N . GLN B 1 121 ? 30.032 63.341 27.870 1.00 18.28 179 GLN B N 1
ATOM 2080 C CA . GLN B 1 121 ? 29.305 64.289 28.751 1.00 22.93 179 GLN B CA 1
ATOM 2081 C C . GLN B 1 121 ? 30.018 65.644 28.758 1.00 21.01 179 GLN B C 1
ATOM 2082 O O . GLN B 1 121 ? 31.253 65.696 28.506 1.00 22.33 179 GLN B O 1
ATOM 2088 N N . LEU B 1 122 ? 29.252 66.705 28.982 1.00 20.21 180 LEU B N 1
ATOM 2089 C CA . LEU B 1 122 ? 29.777 68.076 29.182 1.00 22.86 180 LEU B CA 1
ATOM 2090 C C . LEU B 1 122 ? 29.055 68.683 30.405 1.00 25.00 180 LEU B C 1
ATOM 2091 O O . LEU B 1 122 ? 28.441 69.754 30.265 1.00 32.90 180 LEU B O 1
ATOM 2096 N N . ASP B 1 123 ? 29.123 68.027 31.569 1.00 21.99 181 ASP B N 1
ATOM 2097 C CA . ASP B 1 123 ? 28.679 68.612 32.859 1.00 22.76 181 ASP B CA 1
ATOM 2098 C C . ASP B 1 123 ? 29.598 69.812 33.210 1.00 20.88 181 ASP B C 1
ATOM 2099 O O . ASP B 1 123 ? 30.692 69.960 32.608 1.00 20.53 181 ASP B O 1
ATOM 2104 N N . ALA B 1 124 ? 29.235 70.628 34.193 1.00 25.66 182 ALA B N 1
ATOM 2105 C CA . ALA B 1 124 ? 29.995 71.854 34.519 1.00 26.05 182 ALA B CA 1
ATOM 2106 C C . ALA B 1 124 ? 31.462 71.478 34.773 1.00 26.80 182 ALA B C 1
ATOM 2107 O O . ALA B 1 124 ? 32.344 72.175 34.265 1.00 26.55 182 ALA B O 1
ATOM 2109 N N . ARG B 1 125 ? 31.711 70.371 35.475 1.00 27.57 183 ARG B N 1
ATOM 2110 C CA . ARG B 1 125 ? 33.092 69.987 35.875 1.00 32.73 183 ARG B CA 1
ATOM 2111 C C . ARG B 1 125 ? 33.863 69.473 34.645 1.00 27.07 183 ARG B C 1
ATOM 2112 O O . ARG B 1 125 ? 35.103 69.431 34.723 1.00 34.18 183 ARG B O 1
ATOM 2120 N N . ASP B 1 126 ? 33.185 69.177 33.525 1.00 21.79 184 ASP B N 1
ATOM 2121 C CA . ASP B 1 126 ? 33.871 68.751 32.285 1.00 19.11 184 ASP B CA 1
ATOM 2122 C C . ASP B 1 126 ? 34.403 69.960 31.502 1.00 22.48 184 ASP B C 1
ATOM 2123 O O . ASP B 1 126 ? 35.109 69.712 30.504 1.00 23.16 184 ASP B O 1
ATOM 2128 N N . VAL B 1 127 ? 34.079 71.196 31.896 1.00 17.73 185 VAL B N 1
ATOM 2129 C CA . VAL B 1 127 ? 34.483 72.426 31.155 1.00 19.39 185 VAL B CA 1
ATOM 2130 C C . VAL B 1 127 ? 35.422 73.256 32.034 1.00 16.13 185 VAL B C 1
ATOM 2131 O O . VAL B 1 127 ? 34.955 73.888 32.991 1.00 17.46 185 VAL B O 1
ATOM 2135 N N . ALA B 1 128 ? 36.719 73.224 31.732 1.00 14.59 186 ALA B N 1
ATOM 2136 C CA . ALA B 1 128 ? 37.735 73.980 32.498 1.00 15.94 186 ALA B CA 1
ATOM 2137 C C . ALA B 1 128 ? 37.558 75.483 32.223 1.00 16.06 186 ALA B C 1
ATOM 2138 O O . ALA B 1 128 ? 36.954 75.884 31.183 1.00 16.22 186 ALA B O 1
ATOM 2140 N N . MET B 1 129 ? 38.053 76.296 33.145 1.00 16.31 187 MET B N 1
ATOM 2141 C CA . MET B 1 129 ? 37.942 77.777 33.113 1.00 18.21 187 MET B CA 1
ATOM 2142 C C . MET B 1 129 ? 38.813 78.319 31.981 1.00 15.37 187 MET B C 1
ATOM 2143 O O . MET B 1 129 ? 38.525 79.459 31.545 1.00 15.24 187 MET B O 1
ATOM 2148 N N . ASP B 1 130 ? 39.778 77.514 31.499 1.00 15.63 188 ASP B N 1
ATOM 2149 C CA . ASP B 1 130 ? 40.678 77.882 30.380 1.00 14.00 188 ASP B CA 1
ATOM 2150 C C . ASP B 1 130 ? 41.445 76.658 29.889 1.00 12.66 188 ASP B C 1
ATOM 2151 O O . ASP B 1 130 ? 41.329 75.572 30.508 1.00 12.16 188 ASP B O 1
ATOM 2156 N N . SER B 1 131 ? 42.104 76.809 28.736 1.00 15.37 189 SER B N 1
ATOM 2157 C CA . SER B 1 131 ? 42.729 75.679 27.994 1.00 17.61 189 SER B CA 1
ATOM 2158 C C . SER B 1 131 ? 43.902 75.144 28.816 1.00 18.88 189 SER B C 1
ATOM 2159 O O . SER B 1 131 ? 44.142 73.983 28.782 1.00 19.04 189 SER B O 1
ATOM 2162 N N . LEU B 1 132 ? 44.577 75.969 29.624 1.00 18.76 190 LEU B N 1
ATOM 2163 C CA . LEU B 1 132 ? 45.787 75.490 30.339 1.00 21.80 190 LEU B CA 1
ATOM 2164 C C . LEU B 1 132 ? 45.352 74.599 31.522 1.00 22.19 190 LEU B C 1
ATOM 2165 O O . LEU B 1 132 ? 46.078 73.614 31.789 1.00 30.14 190 LEU B O 1
ATOM 2170 N N . SER B 1 133 ? 44.166 74.818 32.123 1.00 20.62 191 SER B N 1
ATOM 2171 C CA . SER B 1 133 ? 43.653 74.000 33.241 1.00 19.54 191 SER B CA 1
ATOM 2172 C C . SER B 1 133 ? 42.781 72.836 32.753 1.00 17.87 191 SER B C 1
ATOM 2173 O O . SER B 1 133 ? 42.428 71.989 33.593 1.00 26.01 191 SER B O 1
ATOM 2176 N N . ALA B 1 134 ? 42.443 72.765 31.467 1.00 18.02 192 ALA B N 1
ATOM 2177 C CA . ALA B 1 134 ? 41.663 71.649 30.864 1.00 15.35 192 ALA B CA 1
ATOM 2178 C C . ALA B 1 134 ? 42.456 70.344 30.976 1.00 20.95 192 ALA B C 1
ATOM 2179 O O . ALA B 1 134 ? 43.643 70.353 30.740 1.00 35.39 192 ALA B O 1
ATOM 2181 N N . GLN B 1 135 ? 41.858 69.271 31.463 1.00 23.73 193 GLN B N 1
ATOM 2182 C CA . GLN B 1 135 ? 42.552 67.959 31.504 1.00 25.70 193 GLN B CA 1
ATOM 2183 C C . GLN B 1 135 ? 41.892 67.108 30.424 1.00 22.06 193 GLN B C 1
ATOM 2184 O O . GLN B 1 135 ? 40.664 67.138 30.334 1.00 24.69 193 GLN B O 1
ATOM 2190 N N . TRP B 1 136 ? 42.666 66.404 29.599 1.00 23.25 194 TRP B N 1
ATOM 2191 C CA . TRP B 1 136 ? 42.050 65.399 28.691 1.00 19.34 194 TRP B CA 1
ATOM 2192 C C . TRP B 1 136 ? 41.376 64.347 29.559 1.00 18.98 194 TRP B C 1
ATOM 2193 O O . TRP B 1 136 ? 42.016 63.872 30.508 1.00 23.23 194 TRP B O 1
ATOM 2204 N N . GLY B 1 137 ? 40.142 63.991 29.224 1.00 18.77 195 GLY B N 1
ATOM 2205 C CA . GLY B 1 137 ? 39.496 62.790 29.763 1.00 19.48 195 GLY B CA 1
ATOM 2206 C C . GLY B 1 137 ? 40.222 61.521 29.304 1.00 21.45 195 GLY B C 1
ATOM 2207 O O . GLY B 1 137 ? 41.110 61.548 28.439 1.00 27.07 195 GLY B O 1
ATOM 2208 N N . PRO B 1 138 ? 39.890 60.375 29.929 1.00 19.97 196 PRO B N 1
ATOM 2209 C CA . PRO B 1 138 ? 40.521 59.098 29.589 1.00 21.85 196 PRO B CA 1
ATOM 2210 C C . PRO B 1 138 ? 40.178 58.578 28.182 1.00 17.91 196 PRO B C 1
ATOM 2211 O O . PRO B 1 138 ? 39.118 58.914 27.618 1.00 12.68 196 PRO B O 1
ATOM 2215 N N . SER B 1 139 ? 41.072 57.755 27.630 1.00 16.65 197 SER B N 1
ATOM 2216 C CA . SER B 1 139 ? 40.819 56.991 26.378 1.00 17.20 197 SER B CA 1
ATOM 2217 C C . SER B 1 139 ? 39.508 56.217 26.533 1.00 18.10 197 SER B C 1
ATOM 2218 O O . SER B 1 139 ? 39.398 55.473 27.526 1.00 22.54 197 SER B O 1
ATOM 2221 N N . THR B 1 140 ? 38.558 56.404 25.614 1.00 16.39 198 THR B N 1
ATOM 2222 C CA . THR B 1 140 ? 37.167 55.875 25.726 1.00 18.32 198 THR B CA 1
ATOM 2223 C C . THR B 1 140 ? 36.878 55.065 24.464 1.00 17.62 198 THR B C 1
ATOM 2224 O O . THR B 1 140 ? 37.189 55.539 23.340 1.00 13.44 198 THR B O 1
ATOM 2228 N N . GLU B 1 141 ? 36.396 53.838 24.644 1.00 17.61 199 GLU B N 1
ATOM 2229 C CA . GLU B 1 141 ? 35.998 52.963 23.527 1.00 15.83 199 GLU B CA 1
ATOM 2230 C C . GLU B 1 141 ? 34.663 53.445 22.967 1.00 11.23 199 GLU B C 1
ATOM 2231 O O . GLU B 1 141 ? 33.728 53.608 23.749 1.00 16.18 199 GLU B O 1
ATOM 2237 N N . CYS B 1 142 ? 34.631 53.815 21.702 1.00 10.82 200 CYS B N 1
ATOM 2238 C CA . CYS B 1 142 ? 33.424 54.287 20.994 1.00 11.35 200 CYS B CA 1
ATOM 2239 C C . CYS B 1 142 ? 32.492 53.073 20.740 1.00 13.44 200 CYS B C 1
ATOM 2240 O O . CYS B 1 142 ? 32.960 51.918 20.787 1.00 15.00 200 CYS B O 1
ATOM 2243 N N . THR B 1 143 ? 31.195 53.353 20.653 1.00 14.16 201 THR B N 1
ATOM 2244 C CA . THR B 1 143 ? 30.091 52.386 20.439 1.00 16.29 201 THR B CA 1
ATOM 2245 C C . THR B 1 143 ? 30.017 52.112 18.935 1.00 12.58 201 THR B C 1
ATOM 2246 O O . THR B 1 143 ? 29.827 53.037 18.201 1.00 15.38 201 THR B O 1
ATOM 2250 N N . ALA B 1 144 ? 30.014 50.851 18.533 1.00 14.06 202 ALA B N 1
ATOM 2251 C CA . ALA B 1 144 ? 30.038 50.492 17.089 1.00 14.30 202 ALA B CA 1
ATOM 2252 C C . ALA B 1 144 ? 28.677 49.942 16.700 1.00 12.86 202 ALA B C 1
ATOM 2253 O O . ALA B 1 144 ? 28.016 49.380 17.556 1.00 15.15 202 ALA B O 1
ATOM 2255 N N . GLU B 1 145 ? 28.282 50.154 15.454 1.00 12.21 203 GLU B N 1
ATOM 2256 C CA . GLU B 1 145 ? 27.016 49.576 14.898 1.00 13.68 203 GLU B CA 1
ATOM 2257 C C . GLU B 1 145 ? 27.159 48.055 14.712 1.00 12.60 203 GLU B C 1
ATOM 2258 O O . GLU B 1 145 ? 26.111 47.313 14.719 1.00 16.21 203 GLU B O 1
ATOM 2264 N N . ALA B 1 146 ? 28.376 47.574 14.462 1.00 13.31 204 ALA B N 1
ATOM 2265 C CA . ALA B 1 146 ? 28.647 46.128 14.221 1.00 14.35 204 ALA B CA 1
ATOM 2266 C C . ALA B 1 146 ? 30.037 45.740 14.732 1.00 14.87 204 ALA B C 1
ATOM 2267 O O . ALA B 1 146 ? 30.893 46.636 14.933 1.00 17.87 204 ALA B O 1
ATOM 2269 N N . GLN B 1 147 ? 30.252 44.428 14.828 1.00 17.08 205 GLN B N 1
ATOM 2270 C CA . GLN B 1 147 ? 31.579 43.849 15.156 1.00 17.10 205 GLN B CA 1
ATOM 2271 C C . GLN B 1 147 ? 32.109 44.444 16.462 1.00 13.33 205 GLN B C 1
ATOM 2272 O O . GLN B 1 147 ? 33.323 44.712 16.556 1.00 14.91 205 GLN B O 1
ATOM 2278 N N . GLN B 1 148 ? 31.231 44.623 17.441 1.00 15.74 206 GLN B N 1
ATOM 2279 C CA . GLN B 1 148 ? 31.596 45.233 18.753 1.00 15.62 206 GLN B CA 1
ATOM 2280 C C . GLN B 1 148 ? 32.699 44.419 19.415 1.00 15.26 206 GLN B C 1
ATOM 2281 O O . GLN B 1 148 ? 32.552 43.194 19.491 1.00 15.79 206 GLN B O 1
ATOM 2287 N N . GLY B 1 149 ? 33.792 45.088 19.833 1.00 13.68 207 GLY B N 1
ATOM 2288 C CA . GLY B 1 149 ? 34.993 44.513 20.488 1.00 15.67 207 GLY B CA 1
ATOM 2289 C C . GLY B 1 149 ? 35.991 43.850 19.539 1.00 12.25 207 GLY B C 1
ATOM 2290 O O . GLY B 1 149 ? 37.081 43.459 20.030 1.00 15.11 207 GLY B O 1
ATOM 2291 N N . LYS B 1 150 ? 35.657 43.745 18.248 1.00 13.99 208 LYS B N 1
ATOM 2292 C CA . LYS B 1 150 ? 36.511 43.114 17.203 1.00 13.83 208 LYS B CA 1
ATOM 2293 C C . LYS B 1 150 ? 37.128 44.211 16.353 1.00 12.07 208 LYS B C 1
ATOM 2294 O O . LYS B 1 150 ? 38.270 44.114 16.116 1.00 14.74 208 LYS B O 1
ATOM 2300 N N . ILE B 1 151 ? 36.339 45.204 15.947 1.00 12.12 209 ILE B N 1
ATOM 2301 C CA . ILE B 1 151 ? 36.783 46.408 15.242 1.00 12.35 209 ILE B CA 1
ATOM 2302 C C . ILE B 1 151 ? 36.502 47.566 16.206 1.00 9.10 209 ILE B C 1
ATOM 2303 O O . ILE B 1 151 ? 35.349 47.878 16.389 1.00 9.68 209 ILE B O 1
ATOM 2308 N N . ARG B 1 152 ? 37.571 48.122 16.764 1.00 11.74 210 ARG B N 1
ATOM 2309 C CA . ARG B 1 152 ? 37.438 49.050 17.925 1.00 10.21 210 ARG B CA 1
ATOM 2310 C C . ARG B 1 152 ? 38.010 50.443 17.598 1.00 10.44 210 ARG B C 1
ATOM 2311 O O . ARG B 1 152 ? 39.062 50.518 16.998 1.00 11.64 210 ARG B O 1
ATOM 2319 N N . LEU B 1 153 ? 37.319 51.492 18.046 1.00 12.28 211 LEU B N 1
ATOM 2320 C CA . LEU B 1 153 ? 37.790 52.901 17.927 1.00 10.87 211 LEU B CA 1
ATOM 2321 C C . LEU B 1 153 ? 37.869 53.514 19.349 1.00 12.38 211 LEU B C 1
ATOM 2322 O O . LEU B 1 153 ? 36.946 53.294 20.173 1.00 13.44 211 LEU B O 1
ATOM 2327 N N . PHE B 1 154 ? 38.965 54.272 19.611 1.00 11.02 212 PHE B N 1
ATOM 2328 C CA . PHE B 1 154 ? 39.245 54.902 20.918 1.00 12.61 212 PHE B CA 1
ATOM 2329 C C . PHE B 1 154 ? 39.394 56.404 20.640 1.00 16.57 212 PHE B C 1
ATOM 2330 O O . PHE B 1 154 ? 40.073 56.806 19.696 1.00 23.87 212 PHE B O 1
ATOM 2338 N N . ALA B 1 155 ? 38.626 57.163 21.446 1.00 13.45 213 ALA B N 1
ATOM 2339 C CA . ALA B 1 155 ? 38.633 58.648 21.446 1.00 12.00 213 ALA B CA 1
ATOM 2340 C C . ALA B 1 155 ? 38.676 59.230 22.874 1.00 10.23 213 ALA B C 1
ATOM 2341 O O . ALA B 1 155 ? 38.394 58.552 23.809 1.00 13.10 213 ALA B O 1
ATOM 2343 N N . ARG B 1 156 ? 39.009 60.510 22.969 1.00 10.08 214 ARG B N 1
ATOM 2344 C CA . ARG B 1 156 ? 38.953 61.209 24.289 1.00 11.67 214 ARG B CA 1
ATOM 2345 C C . ARG B 1 156 ? 38.561 62.662 24.059 1.00 12.20 214 ARG B C 1
ATOM 2346 O O . ARG B 1 156 ? 38.611 63.112 22.907 1.00 12.82 214 ARG B O 1
ATOM 2354 N N . ARG B 1 157 ? 38.081 63.341 25.107 1.00 12.48 215 ARG B N 1
ATOM 2355 C CA . ARG B 1 157 ? 37.721 64.764 24.933 1.00 13.03 215 ARG B CA 1
ATOM 2356 C C . ARG B 1 157 ? 38.202 65.628 26.083 1.00 10.48 215 ARG B C 1
ATOM 2357 O O . ARG 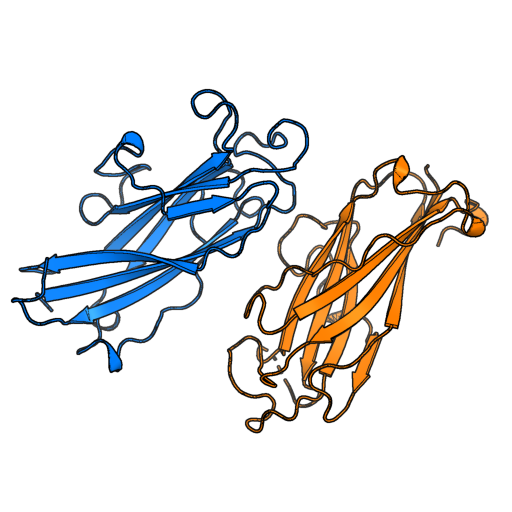B 1 157 ? 38.374 65.149 27.214 1.00 14.65 215 ARG B O 1
ATOM 2365 N N . ARG B 1 158 ? 38.400 66.884 25.731 1.00 12.71 216 ARG B N 1
ATOM 2366 C CA . ARG B 1 158 ? 38.481 67.949 26.740 1.00 10.64 216 ARG B CA 1
ATOM 2367 C C . ARG B 1 158 ? 37.561 69.109 26.337 1.00 9.49 216 ARG B C 1
ATOM 2368 O O . ARG B 1 158 ? 37.332 69.381 25.163 1.00 14.68 216 ARG B O 1
ATOM 2376 N N . ALA B 1 159 ? 37.292 69.995 27.287 1.00 11.17 217 ALA B N 1
ATOM 2377 C CA . ALA B 1 159 ? 36.525 71.195 26.991 1.00 10.09 217 ALA B CA 1
ATOM 2378 C C . ALA B 1 159 ? 37.006 72.308 27.949 1.00 10.32 217 ALA B C 1
ATOM 2379 O O . ALA B 1 159 ? 37.343 72.012 29.112 1.00 15.10 217 ALA B O 1
ATOM 2381 N N . PHE B 1 160 ? 36.930 73.522 27.462 1.00 10.14 218 PHE B N 1
ATOM 2382 C CA . PHE B 1 160 ? 37.415 74.710 28.206 1.00 9.34 218 PHE B CA 1
ATOM 2383 C C . PHE B 1 160 ? 36.710 75.962 27.694 1.00 8.64 218 PHE B C 1
ATOM 2384 O O . PHE B 1 160 ? 36.408 76.129 26.474 1.00 13.15 218 PHE B O 1
ATOM 2392 N N . GLU B 1 161 ? 36.555 76.923 28.621 1.00 12.35 219 GLU B N 1
ATOM 2393 C CA . GLU B 1 161 ? 35.968 78.248 28.291 1.00 14.22 219 GLU B CA 1
ATOM 2394 C C . GLU B 1 161 ? 36.931 79.016 27.377 1.00 15.06 219 GLU B C 1
ATOM 2395 O O . GLU B 1 161 ? 38.213 78.879 27.480 1.00 18.13 219 GLU B O 1
ATOM 2401 N N . ILE B 1 162 ? 36.346 79.808 26.504 1.00 15.38 220 ILE B N 1
ATOM 2402 C CA . ILE B 1 162 ? 37.100 80.722 25.618 1.00 13.49 220 ILE B CA 1
ATOM 2403 C C . ILE B 1 162 ? 36.347 82.029 25.618 1.00 11.34 220 ILE B C 1
ATOM 2404 O O . ILE B 1 162 ? 35.161 82.062 25.964 1.00 11.21 220 ILE B O 1
ATOM 2409 N N . PRO B 1 163 ? 37.016 83.170 25.358 1.00 14.21 221 PRO B N 1
ATOM 2410 C CA . PRO B 1 163 ? 36.297 84.402 25.173 1.00 14.14 221 PRO B CA 1
ATOM 2411 C C . PRO B 1 163 ? 35.279 84.330 24.037 1.00 11.60 221 PRO B C 1
ATOM 2412 O O . PRO B 1 163 ? 35.532 83.632 23.035 1.00 12.61 221 PRO B O 1
ATOM 2416 N N . SER B 1 164 ? 34.139 85.025 24.219 1.00 13.46 222 SER B N 1
ATOM 2417 C CA . SER B 1 164 ? 33.043 85.010 23.208 1.00 12.82 222 SER B CA 1
ATOM 2418 C C . SER B 1 164 ? 33.577 85.382 21.816 1.00 12.39 222 SER B C 1
ATOM 2419 O O . SER B 1 164 ? 33.099 84.769 20.836 1.00 12.92 222 SER B O 1
ATOM 2422 N N . THR B 1 165 ? 34.538 86.319 21.717 1.00 10.28 223 THR B N 1
ATOM 2423 C CA . THR B 1 165 ? 35.107 86.806 20.442 1.00 11.88 223 THR B CA 1
ATOM 2424 C C . THR B 1 165 ? 35.984 85.763 19.737 1.00 11.67 223 THR B C 1
ATOM 2425 O O . THR B 1 165 ? 36.344 86.009 18.535 1.00 16.06 223 THR B O 1
ATOM 2429 N N . SER B 1 166 ? 36.293 84.637 20.379 1.00 11.03 224 SER B N 1
ATOM 2430 C CA . SER B 1 166 ? 37.040 83.505 19.744 1.00 13.08 224 SER B CA 1
ATOM 2431 C C . SER B 1 166 ? 36.078 82.334 19.418 1.00 12.05 224 SER B C 1
ATOM 2432 O O . SER B 1 166 ? 36.500 81.276 18.884 1.00 13.60 224 SER B O 1
ATOM 2435 N N . CYS B 1 167 ? 34.821 82.448 19.798 1.00 11.70 225 CYS B N 1
ATOM 2436 C CA . CYS B 1 167 ? 33.811 81.352 19.740 1.00 13.50 225 CYS B CA 1
ATOM 2437 C C . CYS B 1 167 ? 33.212 81.327 18.318 1.00 16.98 225 CYS B C 1
ATOM 2438 O O . CYS B 1 167 ? 32.496 82.287 17.987 1.00 18.82 225 CYS B O 1
ATOM 2441 N N . ARG B 1 168 ? 33.615 80.300 17.532 1.00 19.31 226 ARG B N 1
ATOM 2442 C CA . ARG B 1 168 ? 33.396 80.035 16.092 1.00 25.47 226 ARG B CA 1
ATOM 2443 C C . ARG B 1 168 ? 32.426 78.851 15.957 1.00 32.56 226 ARG B C 1
ATOM 2444 O O . ARG B 1 168 ? 31.337 79.156 15.655 1.00 32.34 226 ARG B O 1
#